Protein AF-A0AAV2F354-F1 (afdb_monomer)

Foldseek 3Di:
DDPDDDDDDPDDDDDDPVVCVVQVQWDWDWDDDDPDPGTDIDTDRDDDDPDDDDPQDDQPVLVPPPVLVVLLVVLVPDDDDDDPVVSVVVSVVVSSVVCVVCCVVDPVVLVVVLVVLVVVLVVLVVDPPRDVVVNVVSVVVSVVSLVSVQVRLCVQLVDPPPDPDDSPSVVSVSSNSVVCVVPDDQFDAAPVRDTGRDPVVRVVRVCVVVCCVVPVDPPCPVVVVVVVVVPDPDPQDPVNVCVVPDDCDPVNVVVCVVVVDPVPPPVVVVVVVVVPDDPDD

Solvent-accessible surface area (backbone atoms only — not comparable to full-atom values): 17709 Å² total; per-residue (Å²): 131,82,95,66,95,82,83,79,88,82,83,80,89,85,8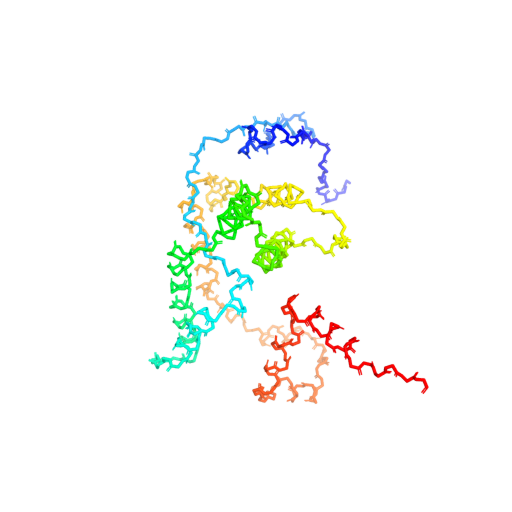0,55,70,73,53,42,72,76,47,73,63,57,44,80,45,73,46,89,60,90,89,54,98,64,58,56,76,42,83,42,76,60,80,90,68,84,72,71,78,81,75,90,71,90,58,76,74,43,77,76,33,69,68,50,46,49,51,52,52,54,46,69,72,54,90,62,86,72,53,74,69,54,32,51,50,53,36,53,53,50,48,50,51,54,51,51,53,48,50,71,76,42,78,72,48,55,68,59,54,45,53,53,50,50,54,49,46,54,51,47,72,72,42,86,83,62,61,63,67,62,42,54,54,52,51,54,53,45,50,54,50,50,53,55,50,49,55,53,47,52,55,73,49,71,62,92,75,81,68,93,77,77,93,51,61,66,56,39,52,49,51,37,50,54,49,52,61,72,68,51,80,74,54,42,70,49,95,89,69,46,78,35,60,50,71,67,58,36,50,49,54,52,48,52,51,52,47,48,64,73,60,51,68,75,71,74,60,57,56,69,55,56,53,62,69,44,84,68,76,83,83,72,47,71,70,54,48,56,63,71,70,46,83,85,47,74,68,54,54,50,50,49,62,66,65,68,52,67,90,72,54,68,72,56,51,59,62,51,58,69,73,67,65,78,88,75,129

Structure (mmCIF, N/CA/C/O backbone):
data_AF-A0AAV2F354-F1
#
_entry.id   AF-A0AAV2F354-F1
#
loop_
_atom_site.group_PDB
_atom_site.id
_atom_site.type_symbol
_atom_site.label_atom_id
_atom_site.label_alt_id
_atom_site.label_comp_id
_atom_site.label_asym_id
_atom_site.label_entity_id
_atom_site.label_seq_id
_atom_site.pdbx_PDB_ins_code
_atom_site.Cartn_x
_atom_site.Cartn_y
_atom_site.Cartn_z
_atom_site.occupancy
_atom_site.B_iso_or_equiv
_atom_site.auth_seq_id
_atom_site.auth_comp_id
_atom_site.auth_asym_id
_atom_site.auth_atom_id
_atom_site.pdbx_PDB_model_num
ATOM 1 N N . MET A 1 1 ? -43.933 -17.641 15.499 1.00 40.22 1 MET A N 1
ATOM 2 C CA . MET A 1 1 ? -43.202 -16.909 14.439 1.00 40.22 1 MET A CA 1
ATOM 3 C C . MET A 1 1 ? -41.773 -16.701 14.917 1.00 40.22 1 MET A C 1
ATOM 5 O O . MET A 1 1 ? -41.600 -16.329 16.070 1.00 40.22 1 MET A O 1
ATOM 9 N N . GLY A 1 2 ? -40.769 -17.049 14.108 1.00 45.50 2 GLY A N 1
ATOM 10 C CA . GLY A 1 2 ? -39.361 -17.055 14.525 1.00 45.50 2 GLY A CA 1
ATOM 11 C C . GLY A 1 2 ? -38.834 -15.653 14.839 1.00 45.50 2 GLY A C 1
ATOM 12 O O . GLY A 1 2 ? -38.974 -14.743 14.031 1.00 45.50 2 GLY A O 1
ATOM 13 N N . ALA A 1 3 ? -38.215 -15.493 16.008 1.00 60.50 3 ALA A N 1
ATOM 14 C CA . ALA A 1 3 ? -37.757 -14.220 16.573 1.00 60.50 3 ALA A CA 1
ATOM 15 C C . ALA A 1 3 ? -36.490 -13.622 15.913 1.00 60.50 3 ALA A C 1
ATOM 17 O O . ALA A 1 3 ? -35.892 -12.698 16.457 1.00 60.50 3 ALA A O 1
ATOM 18 N N . ALA A 1 4 ? -36.059 -14.124 14.751 1.00 62.19 4 ALA A N 1
ATOM 19 C CA . ALA A 1 4 ? -34.844 -13.675 14.074 1.00 62.19 4 ALA A CA 1
ATOM 20 C C . ALA A 1 4 ? -35.171 -13.087 12.694 1.00 62.19 4 ALA A C 1
ATOM 22 O O . ALA A 1 4 ? -35.693 -13.775 11.819 1.00 62.19 4 ALA A O 1
ATOM 23 N N . CYS A 1 5 ? -34.832 -11.812 12.479 1.00 69.81 5 CYS A N 1
ATOM 24 C CA . CYS A 1 5 ? -34.877 -11.182 11.159 1.00 69.81 5 CYS A CA 1
ATOM 25 C C . CYS A 1 5 ? -33.764 -11.777 10.281 1.00 69.81 5 CYS A C 1
ATOM 27 O O . CYS A 1 5 ? -32.620 -11.321 10.316 1.00 69.81 5 CYS A O 1
ATOM 29 N N . ILE A 1 6 ? -34.090 -12.815 9.510 1.00 74.94 6 ILE A N 1
ATOM 30 C CA . ILE A 1 6 ? -33.176 -13.419 8.537 1.00 74.94 6 ILE A CA 1
ATOM 31 C C . ILE A 1 6 ? -33.287 -12.626 7.234 1.00 74.94 6 ILE A C 1
ATOM 33 O O . ILE A 1 6 ? -34.358 -12.531 6.643 1.00 74.94 6 ILE A O 1
ATOM 37 N N . ARG A 1 7 ? -32.173 -12.048 6.783 1.00 78.31 7 ARG A N 1
ATOM 38 C CA . ARG A 1 7 ? -32.078 -11.333 5.503 1.00 78.31 7 ARG A CA 1
ATOM 39 C C . ARG A 1 7 ? -31.167 -12.106 4.563 1.00 78.31 7 ARG A C 1
ATOM 41 O O . ARG A 1 7 ? -30.099 -12.553 4.974 1.00 78.31 7 ARG A O 1
ATOM 48 N N . GLN A 1 8 ? -31.565 -12.226 3.302 1.00 77.88 8 GLN A N 1
ATOM 49 C CA . GLN A 1 8 ? -30.771 -12.865 2.252 1.00 77.88 8 GLN A CA 1
ATOM 50 C C . GLN A 1 8 ? -30.501 -11.872 1.117 1.00 77.88 8 GLN A C 1
ATOM 52 O O . GLN A 1 8 ? -31.316 -10.998 0.838 1.00 77.88 8 GLN A O 1
ATOM 57 N N . ARG A 1 9 ? -29.337 -11.987 0.467 1.00 79.94 9 ARG A N 1
ATOM 58 C CA . ARG A 1 9 ? -28.962 -11.156 -0.688 1.00 79.94 9 ARG A CA 1
ATOM 59 C C . ARG A 1 9 ? -29.199 -11.933 -1.985 1.00 79.94 9 ARG A C 1
ATOM 61 O O . ARG A 1 9 ? -28.282 -12.591 -2.489 1.00 79.94 9 ARG A O 1
ATOM 68 N N . LEU A 1 10 ? -30.434 -11.869 -2.477 1.00 83.31 10 LEU A N 1
ATOM 69 C CA . LEU A 1 10 ? -30.879 -12.551 -3.696 1.00 83.31 10 LEU A CA 1
ATOM 70 C C . LEU A 1 10 ? -30.625 -11.697 -4.946 1.00 83.31 10 LEU A C 1
ATOM 72 O O . LEU A 1 10 ? -30.097 -12.203 -5.933 1.00 83.31 10 LEU A O 1
ATOM 76 N N . ASP A 1 11 ? -30.866 -10.390 -4.858 1.00 84.19 11 ASP A N 1
ATOM 77 C CA . ASP A 1 11 ? -30.675 -9.457 -5.969 1.00 84.19 11 ASP A CA 1
ATOM 78 C C . ASP A 1 11 ? -29.197 -9.060 -6.142 1.00 84.19 11 ASP A C 1
ATOM 80 O O . ASP A 1 11 ? -28.485 -8.717 -5.184 1.00 84.19 11 ASP A O 1
ATOM 84 N N . ARG A 1 12 ? -28.697 -9.120 -7.384 1.00 84.56 12 ARG A N 1
ATOM 85 C CA . ARG A 1 12 ? -27.289 -8.851 -7.725 1.00 84.56 12 ARG A CA 1
ATOM 86 C C . ARG A 1 12 ? -27.179 -8.087 -9.043 1.00 84.56 12 ARG A C 1
ATOM 88 O O . ARG A 1 12 ? -27.857 -8.417 -10.005 1.00 84.56 12 ARG A O 1
ATOM 95 N N . ALA A 1 13 ? -26.255 -7.129 -9.102 1.00 82.25 13 ALA A N 1
ATOM 96 C CA . ALA A 1 13 ? -25.795 -6.531 -10.353 1.00 82.25 13 ALA A CA 1
ATOM 97 C C . ALA A 1 13 ? -24.461 -7.174 -10.756 1.00 82.25 13 ALA A C 1
ATOM 99 O O . ALA A 1 13 ? -23.538 -7.254 -9.938 1.00 82.25 13 ALA A O 1
ATOM 100 N N . LEU A 1 14 ? -24.369 -7.633 -12.002 1.00 83.88 14 LEU A N 1
ATOM 101 C CA . LEU A 1 14 ? -23.177 -8.244 -12.589 1.00 83.88 14 LEU A CA 1
ATOM 102 C C . LEU A 1 14 ? -22.700 -7.367 -13.750 1.00 83.88 14 LEU A C 1
ATOM 104 O O . LEU A 1 14 ? -23.515 -6.791 -14.464 1.00 83.88 14 LEU A O 1
ATOM 108 N N . CYS A 1 15 ? -21.388 -7.250 -13.931 1.00 82.19 15 CYS A N 1
ATOM 109 C CA . CYS A 1 15 ? -20.790 -6.470 -15.014 1.00 82.19 15 CYS A CA 1
ATOM 110 C C . CYS A 1 15 ? -19.538 -7.170 -15.551 1.00 82.19 15 CYS A C 1
ATOM 112 O O . CYS A 1 15 ? -18.893 -7.940 -14.835 1.00 82.19 15 CYS A O 1
ATOM 114 N N . SER A 1 16 ? -19.213 -6.915 -16.820 1.00 84.44 16 SER A N 1
ATOM 115 C CA . SER A 1 16 ? -17.965 -7.366 -17.438 1.00 84.44 16 SER A CA 1
ATOM 116 C C . SER A 1 16 ? -16.784 -6.507 -16.981 1.00 84.44 16 SER A C 1
ATOM 118 O O . SER A 1 16 ? -16.957 -5.369 -16.538 1.00 84.44 16 SER A O 1
ATOM 120 N N . GLN A 1 17 ? -15.562 -7.020 -17.149 1.00 74.62 17 GLN A N 1
ATOM 121 C CA . GLN A 1 17 ? -14.354 -6.250 -16.841 1.00 74.62 17 GLN A CA 1
ATOM 122 C C . GLN A 1 17 ? -14.254 -4.977 -17.694 1.00 74.62 17 GLN A C 1
ATOM 124 O O . GLN A 1 17 ? -13.987 -3.905 -17.161 1.00 74.62 17 GLN A O 1
ATOM 129 N N . SER A 1 18 ? -14.580 -5.079 -18.986 1.00 83.06 18 SER A N 1
ATOM 130 C CA . SER A 1 18 ? -14.626 -3.934 -19.901 1.00 83.06 18 SER A CA 1
ATOM 131 C C . SER A 1 18 ? -15.565 -2.825 -19.420 1.00 83.06 18 SER A C 1
ATOM 133 O O . SER A 1 18 ? -15.258 -1.646 -19.567 1.00 83.06 18 SER A O 1
ATOM 135 N N . TRP A 1 19 ? -16.687 -3.187 -18.797 1.00 82.00 19 TRP A N 1
ATOM 136 C CA . TRP A 1 19 ? -17.631 -2.222 -18.247 1.00 82.00 19 TRP A CA 1
ATOM 137 C C . TRP A 1 19 ? -17.086 -1.546 -16.982 1.00 82.00 19 TRP A C 1
ATOM 139 O O . TRP A 1 19 ? -17.225 -0.339 -16.827 1.00 82.00 19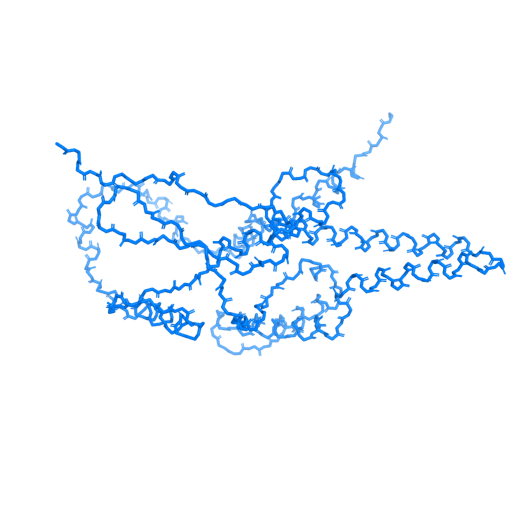 TRP A O 1
ATOM 149 N N . VAL A 1 20 ? -16.399 -2.289 -16.106 1.00 76.56 20 VAL A N 1
ATOM 150 C CA . VAL A 1 20 ? -15.725 -1.721 -14.921 1.00 76.56 20 VAL A CA 1
ATOM 151 C C . VAL A 1 20 ? -14.613 -0.750 -15.313 1.00 76.56 20 VAL A C 1
ATOM 153 O O . VAL A 1 20 ? -14.370 0.219 -14.599 1.00 76.56 20 VAL A O 1
ATOM 156 N N . ASP A 1 21 ? -13.934 -0.996 -16.431 1.00 73.00 21 ASP A N 1
ATOM 157 C CA . ASP A 1 21 ? -12.878 -0.107 -16.912 1.00 73.00 21 ASP A CA 1
ATOM 158 C C . ASP A 1 21 ? -13.434 1.218 -17.459 1.00 73.00 21 ASP A C 1
ATOM 160 O O . ASP A 1 21 ? -12.786 2.251 -17.295 1.00 73.00 21 ASP A O 1
ATOM 164 N N . LEU A 1 22 ? -14.640 1.201 -18.038 1.00 78.31 22 LEU A N 1
ATOM 165 C CA . LEU A 1 22 ? -15.360 2.399 -18.489 1.00 78.31 22 LEU A CA 1
ATOM 166 C C . LEU A 1 22 ? -16.047 3.141 -17.334 1.00 78.31 22 LEU A C 1
ATOM 168 O O . LEU A 1 22 ? -16.055 4.369 -17.310 1.00 78.31 22 LEU A O 1
ATOM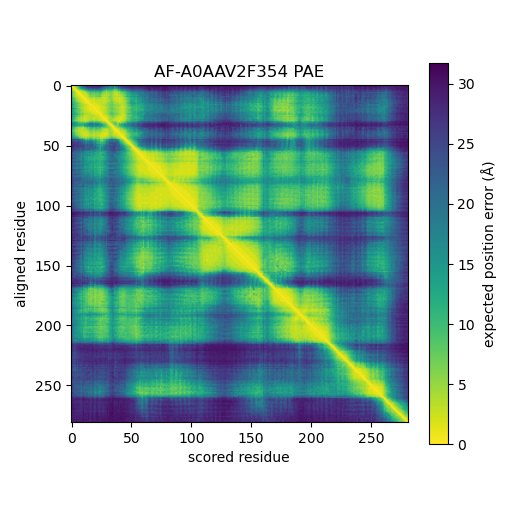 172 N N . PHE A 1 23 ? -16.581 2.399 -16.361 1.00 75.88 23 PHE A N 1
ATOM 173 C CA . PHE A 1 23 ? -17.354 2.929 -15.236 1.00 75.88 23 PHE A CA 1
ATOM 174 C C . PHE A 1 23 ? -16.775 2.458 -13.886 1.00 75.88 23 PHE A C 1
ATOM 176 O O . PHE A 1 23 ? -17.391 1.672 -13.150 1.00 75.88 23 PHE A O 1
ATOM 183 N N . PRO A 1 24 ? -15.562 2.916 -13.522 1.00 70.06 24 PRO A N 1
ATOM 184 C CA . PRO A 1 24 ? -14.856 2.423 -12.338 1.00 70.06 24 PRO A CA 1
ATOM 185 C C . PRO A 1 24 ? -15.571 2.763 -11.022 1.00 70.06 24 PRO A C 1
ATOM 187 O O . PRO A 1 24 ? -15.514 1.981 -10.067 1.00 70.06 24 PRO A O 1
ATOM 190 N N . ASP A 1 25 ? -16.296 3.882 -10.989 1.00 73.19 25 ASP A N 1
ATOM 191 C CA . ASP A 1 25 ? -16.884 4.461 -9.776 1.00 73.19 25 ASP A CA 1
ATOM 192 C C . ASP A 1 25 ? -18.370 4.127 -9.574 1.00 73.19 25 ASP A C 1
ATOM 194 O O . ASP A 1 25 ? -19.038 4.695 -8.704 1.00 73.19 25 ASP A O 1
ATOM 198 N N . THR A 1 26 ? -18.917 3.185 -10.345 1.00 79.19 26 THR A N 1
ATOM 199 C CA . THR A 1 26 ? -20.326 2.811 -10.204 1.00 79.19 26 THR A CA 1
ATOM 200 C C . THR A 1 26 ? -20.593 2.045 -8.917 1.00 79.19 26 THR A C 1
ATOM 202 O O . THR A 1 26 ? -19.903 1.075 -8.588 1.00 79.19 26 THR A O 1
ATOM 205 N N . LEU A 1 27 ? -21.667 2.409 -8.224 1.00 77.06 27 LEU A N 1
ATOM 206 C CA . LEU A 1 27 ? -22.126 1.770 -6.998 1.00 77.06 27 LEU A CA 1
ATOM 207 C C . LEU A 1 27 ? -23.539 1.210 -7.160 1.00 77.06 27 LEU A C 1
ATOM 209 O O . LEU A 1 27 ? -24.338 1.712 -7.947 1.00 77.06 27 LEU A O 1
ATOM 213 N N . VAL A 1 28 ? -23.849 0.191 -6.359 1.00 81.88 28 VAL A N 1
ATOM 214 C CA . VAL A 1 28 ? -25.194 -0.380 -6.242 1.00 81.88 28 VAL A CA 1
ATOM 215 C C . VAL A 1 28 ? -25.773 0.035 -4.894 1.00 81.88 28 VAL A C 1
ATOM 217 O O . VAL A 1 28 ? -25.229 -0.326 -3.848 1.00 81.88 28 VAL A O 1
ATOM 220 N N . LYS A 1 29 ? -26.868 0.795 -4.909 1.00 79.56 29 LYS A N 1
ATOM 221 C CA . LYS A 1 29 ? -27.628 1.193 -3.716 1.00 79.56 29 LYS A CA 1
ATOM 222 C C . LYS A 1 29 ? -28.888 0.335 -3.613 1.00 79.56 29 LYS A C 1
ATOM 224 O O . LYS A 1 29 ? -29.499 0.039 -4.630 1.00 79.56 29 LYS A O 1
ATOM 229 N N . HIS A 1 30 ? -29.269 -0.054 -2.398 1.00 81.81 30 HIS A N 1
ATOM 230 C CA . HIS A 1 30 ? -30.543 -0.736 -2.156 1.00 81.81 30 HIS A CA 1
ATOM 231 C C . HIS A 1 30 ? -31.549 0.300 -1.666 1.00 81.81 30 HIS A C 1
ATOM 233 O O . HIS A 1 30 ? -31.290 0.953 -0.653 1.00 81.81 30 HIS A O 1
ATOM 239 N N . PHE A 1 31 ? -32.670 0.446 -2.360 1.00 75.69 31 PHE A N 1
ATOM 240 C CA . PHE A 1 31 ? -33.764 1.289 -1.900 1.00 75.69 31 PHE A CA 1
ATOM 241 C C . PHE A 1 31 ? -34.542 0.585 -0.788 1.00 75.69 31 PHE A C 1
ATOM 243 O O . PHE A 1 31 ? -34.742 -0.632 -0.807 1.00 75.69 31 PHE A O 1
ATOM 250 N N . THR A 1 32 ? -34.951 1.354 0.216 1.00 64.38 32 THR A N 1
ATOM 251 C CA . THR A 1 32 ? -35.916 0.905 1.218 1.00 64.38 32 THR A CA 1
ATOM 252 C C . THR A 1 32 ? -37.297 1.290 0.726 1.00 64.38 32 THR A C 1
ATOM 254 O O . THR A 1 32 ? -37.764 2.381 1.039 1.00 64.38 32 THR A O 1
ATOM 257 N N . ASP A 1 33 ? -37.912 0.423 -0.071 1.00 58.97 33 ASP A N 1
ATOM 258 C CA . ASP A 1 33 ? -39.321 0.582 -0.413 1.00 58.97 33 ASP A CA 1
ATOM 259 C C . ASP A 1 33 ? -40.196 -0.104 0.636 1.00 58.97 33 ASP A C 1
ATOM 261 O O . ASP A 1 33 ? -39.844 -1.165 1.162 1.00 58.97 33 ASP A O 1
ATOM 265 N N . GLN A 1 34 ? -41.327 0.519 0.967 1.00 59.44 34 GLN A N 1
ATOM 266 C CA . GLN A 1 34 ? -42.354 -0.094 1.803 1.00 59.44 34 GLN A CA 1
ATOM 267 C C . GLN A 1 34 ? -43.378 -0.763 0.886 1.00 59.44 34 GLN A C 1
ATOM 269 O O . GLN A 1 34 ? -44.144 -0.080 0.218 1.00 59.44 34 GLN A O 1
ATOM 274 N N . GLY A 1 35 ? -43.370 -2.097 0.832 1.00 66.25 35 GLY A N 1
ATOM 275 C CA . GLY A 1 35 ? -44.347 -2.861 0.042 1.00 66.25 35 GLY A CA 1
ATOM 276 C C . GLY A 1 35 ? -43.816 -4.128 -0.628 1.00 66.25 35 GLY A C 1
ATOM 277 O O . GLY A 1 35 ? -44.610 -4.890 -1.168 1.00 66.25 35 GLY A O 1
ATOM 278 N N . SER A 1 36 ? -42.507 -4.390 -0.571 1.00 77.12 36 SER A N 1
ATOM 279 C CA . SER A 1 36 ? -41.898 -5.640 -1.037 1.00 77.12 36 SER A CA 1
ATOM 280 C C . SER A 1 36 ? -40.960 -6.209 0.028 1.00 77.12 36 SER A C 1
ATOM 282 O O . SER A 1 36 ? -40.347 -5.473 0.802 1.00 77.12 36 SER A O 1
ATOM 284 N N . ASP A 1 37 ? -40.854 -7.532 0.075 1.00 77.31 37 ASP A N 1
ATOM 285 C CA . ASP A 1 37 ? -39.812 -8.262 0.797 1.00 77.31 37 ASP A CA 1
ATOM 286 C C . ASP A 1 37 ? -38.445 -8.201 0.079 1.00 77.31 37 ASP A C 1
ATOM 288 O O . ASP A 1 37 ? -37.411 -8.481 0.693 1.00 77.31 37 ASP A O 1
ATOM 292 N N . HIS A 1 38 ? -38.421 -7.737 -1.178 1.00 79.50 38 HIS A N 1
ATOM 293 C CA . HIS A 1 38 ? -37.223 -7.382 -1.937 1.00 79.50 38 HIS A CA 1
ATOM 294 C C . HIS A 1 38 ? -36.876 -5.889 -1.831 1.00 79.50 38 HIS A C 1
ATOM 296 O O . HIS A 1 38 ? -37.721 -5.028 -1.590 1.00 79.50 38 HIS A O 1
ATOM 302 N N . ARG A 1 39 ? -35.593 -5.562 -2.043 1.00 81.31 39 ARG A N 1
ATOM 303 C CA . ARG A 1 39 ? -35.106 -4.175 -2.113 1.00 81.31 39 ARG A CA 1
ATOM 304 C C . ARG A 1 39 ? -34.633 -3.856 -3.521 1.00 81.31 39 ARG A C 1
ATOM 306 O O . ARG A 1 39 ? -33.699 -4.491 -4.005 1.00 81.31 39 ARG A O 1
ATOM 313 N N . ALA A 1 40 ? -35.217 -2.829 -4.135 1.00 83.94 40 ALA A N 1
ATOM 314 C CA . ALA A 1 40 ? -34.812 -2.374 -5.459 1.00 83.94 40 ALA A CA 1
ATOM 315 C C . ALA A 1 40 ? -33.321 -1.993 -5.489 1.00 83.94 40 ALA A C 1
ATOM 317 O O . ALA A 1 40 ? -32.815 -1.323 -4.582 1.00 83.94 40 ALA A O 1
ATOM 318 N N . LEU A 1 41 ? -32.618 -2.417 -6.541 1.00 85.25 41 LEU A N 1
ATOM 319 C CA . LEU A 1 41 ? -31.218 -2.073 -6.776 1.00 85.25 41 LEU A CA 1
ATOM 320 C C . LEU A 1 41 ? -31.128 -0.869 -7.713 1.00 85.25 41 LEU A C 1
ATOM 322 O O .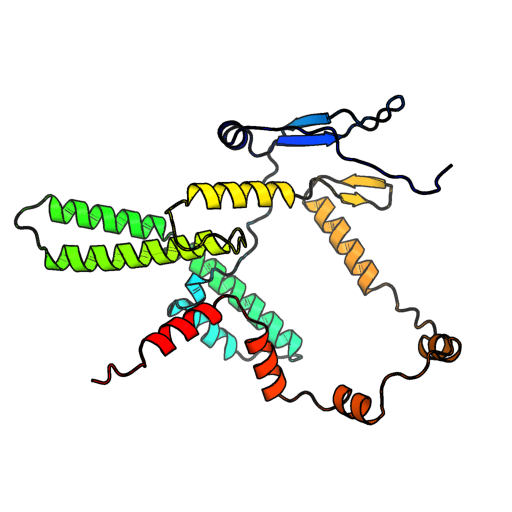 LEU A 1 41 ? -31.578 -0.929 -8.852 1.00 85.25 41 LEU A O 1
ATOM 326 N N . LEU A 1 42 ? -30.483 0.201 -7.258 1.00 83.94 42 LEU A N 1
ATOM 327 C CA . LEU A 1 42 ? -30.152 1.361 -8.076 1.00 83.94 42 LEU A CA 1
ATOM 328 C C . LEU A 1 42 ? -28.664 1.346 -8.413 1.00 83.94 42 LEU A C 1
ATOM 330 O O . LEU A 1 42 ? -27.810 1.423 -7.523 1.00 83.94 42 LEU A O 1
ATOM 334 N N . LEU A 1 43 ? -28.364 1.294 -9.705 1.00 84.56 43 LEU A N 1
ATOM 335 C CA . LEU A 1 43 ? -27.030 1.534 -10.229 1.00 84.56 43 LEU A CA 1
ATOM 336 C C . LEU A 1 43 ? -26.810 3.051 -10.321 1.00 84.56 43 LEU A C 1
ATOM 338 O O . LEU A 1 43 ? -27.571 3.748 -10.984 1.00 84.56 43 LEU A O 1
ATOM 342 N N . SER A 1 44 ? -25.803 3.576 -9.629 1.00 77.94 44 SER A N 1
ATOM 343 C CA . SER A 1 44 ? -25.514 5.012 -9.596 1.00 77.94 44 SER A CA 1
ATOM 344 C C . SER A 1 44 ? -24.031 5.248 -9.828 1.00 77.94 44 SER A C 1
ATOM 346 O O . SER A 1 44 ? -23.182 4.693 -9.127 1.00 77.94 44 SER A O 1
ATOM 348 N N . GLU A 1 45 ? -23.726 6.105 -10.794 1.00 70.38 45 GLU A N 1
ATOM 349 C CA . GLU A 1 45 ? -22.409 6.713 -10.937 1.00 70.38 45 GLU A CA 1
ATOM 350 C C . GLU A 1 45 ? -22.259 7.781 -9.851 1.00 70.38 45 GLU A C 1
ATOM 352 O O . GLU A 1 45 ? -23.160 8.599 -9.642 1.00 70.38 45 GLU A O 1
ATOM 357 N N . LYS A 1 46 ? -21.159 7.749 -9.093 1.00 65.38 46 LYS A N 1
ATOM 358 C CA . LYS A 1 46 ? -20.819 8.877 -8.224 1.00 65.38 46 LYS A CA 1
ATOM 359 C C . LYS A 1 46 ? -20.128 9.955 -9.065 1.00 65.38 46 LYS A C 1
ATOM 361 O O . LYS A 1 46 ? -19.269 9.604 -9.870 1.00 65.38 46 LYS A O 1
ATOM 366 N N . PRO A 1 47 ? -20.419 11.250 -8.843 1.00 53.38 47 PRO A N 1
ATOM 367 C CA . PRO A 1 47 ? -19.549 12.303 -9.343 1.00 53.38 47 PRO A CA 1
ATOM 368 C C . PRO A 1 47 ? -18.153 12.101 -8.747 1.00 53.38 47 PRO A C 1
ATOM 370 O O . PRO A 1 47 ? -18.015 11.758 -7.570 1.00 53.38 47 PRO A O 1
ATOM 373 N N . TYR A 1 48 ? -17.131 12.277 -9.580 1.00 49.62 48 TYR A N 1
ATOM 374 C CA . TYR A 1 48 ? -15.726 12.156 -9.212 1.00 49.62 48 TYR A CA 1
ATOM 375 C C . TYR A 1 48 ? -15.421 12.961 -7.939 1.00 49.62 48 TYR A C 1
ATOM 377 O O . TYR A 1 48 ? -15.386 14.191 -7.955 1.00 49.62 48 TYR A O 1
ATOM 385 N N . VAL A 1 49 ? -15.185 12.267 -6.824 1.00 52.81 49 VAL A N 1
ATOM 386 C CA . VAL A 1 49 ? -14.636 12.878 -5.611 1.00 52.81 49 VAL A CA 1
ATOM 387 C C . VAL A 1 49 ? -13.144 12.600 -5.641 1.00 52.81 49 VAL A C 1
ATOM 389 O O . VAL A 1 49 ? -12.736 11.439 -5.601 1.00 52.81 49 VAL A O 1
ATOM 392 N N . ARG A 1 50 ? -12.326 13.660 -5.740 1.00 44.22 50 ARG A N 1
ATOM 393 C CA . ARG A 1 50 ? -10.864 13.558 -5.621 1.00 44.22 50 ARG A CA 1
ATOM 394 C C . ARG A 1 50 ? -10.543 12.716 -4.393 1.00 44.22 50 ARG A C 1
ATOM 396 O O . ARG A 1 50 ? -10.788 13.151 -3.271 1.00 44.22 50 ARG A O 1
ATOM 403 N N . HIS A 1 51 ? -9.985 11.532 -4.615 1.00 53.12 51 HIS A N 1
ATOM 404 C CA . HIS A 1 51 ? -9.484 10.710 -3.530 1.00 53.12 51 HIS A CA 1
ATOM 405 C C . HIS A 1 51 ? -8.506 11.528 -2.680 1.00 53.12 51 HIS A C 1
ATOM 407 O O . HIS A 1 51 ? -7.656 12.248 -3.215 1.00 53.12 51 HIS A O 1
ATOM 413 N N . SER A 1 52 ? -8.621 11.391 -1.357 1.00 55.84 52 SER A N 1
ATOM 414 C CA . SER A 1 52 ? -7.587 11.803 -0.405 1.00 55.84 52 SER A CA 1
ATOM 415 C C . SER A 1 52 ? -6.190 11.417 -0.910 1.00 55.84 52 SER A C 1
ATOM 417 O O . SER A 1 52 ? -6.029 10.415 -1.620 1.00 55.84 52 SER A O 1
ATOM 419 N N . ARG A 1 53 ? -5.176 12.223 -0.552 1.00 56.88 53 ARG A N 1
ATOM 420 C CA . ARG A 1 53 ? -3.773 11.976 -0.920 1.00 56.88 53 ARG A CA 1
ATOM 421 C C . ARG A 1 53 ? -3.451 10.492 -0.704 1.00 56.88 53 ARG A C 1
ATOM 423 O O . ARG A 1 53 ? -3.842 9.940 0.327 1.00 56.88 53 ARG A O 1
ATOM 430 N N . PRO A 1 54 ? -2.764 9.834 -1.654 1.00 61.28 54 PRO A N 1
ATOM 431 C CA . PRO A 1 54 ? -2.492 8.412 -1.549 1.00 61.28 54 PRO A CA 1
ATOM 432 C C . PRO A 1 54 ? -1.816 8.126 -0.209 1.00 61.28 54 PRO A C 1
ATOM 434 O O . PRO A 1 54 ? -0.786 8.712 0.120 1.00 61.28 54 PRO A O 1
ATOM 437 N N . LEU A 1 55 ? -2.430 7.240 0.576 1.00 68.19 55 LEU A N 1
ATOM 438 C CA . LEU A 1 55 ? -1.851 6.782 1.831 1.00 68.19 55 LEU A CA 1
ATOM 439 C C . LEU A 1 55 ? -0.469 6.200 1.540 1.00 68.19 55 LEU A C 1
ATOM 441 O O . LEU A 1 55 ? -0.329 5.366 0.639 1.00 68.19 55 LEU A O 1
ATOM 445 N N . PHE A 1 56 ? 0.530 6.609 2.323 1.00 76.56 56 PHE A N 1
ATOM 446 C CA . PHE A 1 56 ? 1.839 5.974 2.277 1.00 76.56 56 PHE A CA 1
ATOM 447 C C . PHE A 1 56 ? 1.679 4.476 2.537 1.00 76.56 56 PHE A C 1
ATOM 449 O O . PHE A 1 56 ? 1.052 4.058 3.515 1.00 76.56 56 PHE A O 1
ATOM 456 N N . ARG A 1 57 ? 2.257 3.666 1.656 1.00 74.62 57 ARG A N 1
ATOM 457 C CA . ARG A 1 57 ? 2.357 2.221 1.826 1.00 74.62 57 ARG A CA 1
ATOM 458 C C . ARG A 1 57 ? 3.798 1.834 1.581 1.00 74.62 57 ARG A C 1
ATOM 460 O O . ARG A 1 57 ? 4.345 2.180 0.540 1.00 74.62 57 ARG A O 1
ATOM 467 N N . PHE A 1 58 ? 4.371 1.113 2.534 1.00 78.81 58 PHE A N 1
ATOM 468 C CA . PHE A 1 58 ? 5.689 0.532 2.358 1.00 78.81 58 PHE A CA 1
ATOM 469 C C . PHE A 1 58 ? 5.659 -0.457 1.189 1.00 78.81 58 PHE A C 1
ATOM 471 O O . PHE A 1 58 ? 4.800 -1.343 1.144 1.00 78.81 58 PHE A O 1
ATOM 478 N N . ASP A 1 59 ? 6.580 -0.287 0.247 1.00 76.62 59 ASP A N 1
ATOM 479 C CA . ASP A 1 59 ? 6.799 -1.235 -0.836 1.00 76.62 59 ASP A CA 1
ATOM 480 C C . ASP A 1 59 ? 7.824 -2.275 -0.384 1.00 76.62 59 ASP A C 1
ATOM 482 O O . ASP A 1 59 ? 8.935 -1.937 0.020 1.00 76.62 59 ASP A O 1
ATOM 486 N N . ALA A 1 60 ? 7.465 -3.553 -0.467 1.00 74.44 60 ALA A N 1
ATOM 487 C CA . ALA A 1 60 ? 8.350 -4.649 -0.093 1.00 74.44 60 ALA A CA 1
ATOM 488 C C . ALA A 1 60 ? 9.705 -4.613 -0.808 1.00 74.44 60 ALA A C 1
ATOM 490 O O . ALA A 1 60 ? 10.700 -5.031 -0.223 1.00 74.44 60 ALA A O 1
ATOM 491 N N . ARG A 1 61 ? 9.762 -4.086 -2.037 1.00 73.75 61 ARG A N 1
ATOM 492 C CA . ARG A 1 61 ? 11.004 -3.960 -2.813 1.00 73.75 61 ARG A CA 1
ATOM 493 C C . ARG A 1 61 ? 12.024 -3.045 -2.136 1.00 73.75 61 ARG A C 1
ATOM 495 O O . ARG A 1 61 ? 13.223 -3.181 -2.360 1.00 73.75 61 ARG A O 1
ATOM 502 N N . TRP A 1 62 ? 11.570 -2.135 -1.275 1.00 81.69 62 TRP A N 1
ATOM 503 C CA . TRP A 1 62 ? 12.450 -1.260 -0.506 1.00 81.69 62 TRP A CA 1
ATOM 504 C C . TRP A 1 62 ? 13.204 -2.013 0.591 1.00 81.69 62 TRP A C 1
ATOM 506 O O . TRP A 1 62 ? 14.265 -1.561 1.000 1.00 81.69 62 TRP A O 1
ATOM 516 N N . ALA A 1 63 ? 12.713 -3.172 1.043 1.00 80.31 63 ALA A N 1
ATOM 517 C CA . ALA A 1 63 ? 13.362 -3.936 2.109 1.00 80.31 63 ALA A CA 1
ATOM 518 C C . ALA A 1 63 ? 14.780 -4.393 1.734 1.00 80.31 63 ALA A C 1
ATOM 520 O O . ALA A 1 63 ? 15.636 -4.493 2.610 1.00 80.31 63 ALA A O 1
ATOM 521 N N . ASP A 1 64 ? 15.044 -4.632 0.446 1.00 75.31 64 ASP A N 1
ATOM 522 C CA . ASP A 1 64 ? 16.362 -5.033 -0.053 1.00 75.31 64 ASP A CA 1
ATOM 523 C C . ASP A 1 64 ? 17.161 -3.885 -0.678 1.00 75.31 64 ASP A C 1
ATOM 525 O O . ASP A 1 64 ? 18.358 -4.047 -0.917 1.00 75.31 64 ASP A O 1
ATOM 529 N N . ASN A 1 65 ? 16.540 -2.725 -0.902 1.00 81.75 65 ASN A N 1
ATOM 530 C CA . ASN A 1 65 ? 17.196 -1.589 -1.536 1.00 81.75 65 ASN A CA 1
ATOM 531 C C . ASN A 1 65 ? 18.247 -0.960 -0.587 1.00 81.75 65 ASN A C 1
ATOM 533 O O . ASN A 1 65 ? 17.929 -0.669 0.570 1.00 81.75 65 ASN A O 1
ATOM 537 N N . PRO A 1 66 ? 19.493 -0.737 -1.049 1.00 85.31 66 PRO A N 1
ATOM 538 C CA . PRO A 1 66 ? 20.569 -0.226 -0.201 1.00 85.31 66 PRO A CA 1
ATOM 539 C C . PRO A 1 66 ? 20.311 1.199 0.308 1.00 85.31 66 PRO A C 1
ATOM 541 O O . PRO A 1 66 ? 20.587 1.480 1.472 1.00 85.31 66 PRO A O 1
ATOM 544 N N . GLU A 1 67 ? 19.724 2.077 -0.508 1.00 87.31 67 GLU A N 1
ATOM 545 C CA . GLU A 1 67 ? 19.377 3.450 -0.113 1.00 87.31 67 GLU A CA 1
ATOM 546 C C . GLU A 1 67 ? 18.262 3.451 0.937 1.00 87.31 67 GLU A C 1
ATOM 548 O O . GLU A 1 67 ? 18.341 4.152 1.946 1.00 87.31 67 GLU A O 1
ATOM 553 N N . ALA A 1 68 ? 17.253 2.594 0.757 1.00 87.25 68 ALA A N 1
ATOM 554 C CA . ALA A 1 68 ? 16.193 2.421 1.744 1.00 87.25 68 ALA A CA 1
ATOM 555 C C . ALA A 1 68 ? 16.728 1.891 3.083 1.00 87.25 68 ALA A C 1
ATOM 557 O O . ALA A 1 68 ? 16.370 2.416 4.139 1.00 87.25 68 ALA A O 1
ATOM 558 N N . LYS A 1 69 ? 17.638 0.907 3.058 1.00 89.31 69 LYS A N 1
ATOM 559 C CA . LYS A 1 69 ? 18.328 0.419 4.264 1.00 89.31 69 LYS A CA 1
ATOM 560 C C . LYS A 1 69 ? 19.153 1.515 4.931 1.00 89.31 69 LYS A C 1
ATOM 562 O O . LYS A 1 69 ? 19.125 1.623 6.154 1.00 89.31 69 LYS A O 1
ATOM 567 N N . ALA A 1 70 ? 19.849 2.344 4.155 1.00 91.44 70 ALA A N 1
ATOM 568 C CA . ALA A 1 70 ? 20.614 3.466 4.690 1.00 91.44 70 ALA A CA 1
ATOM 569 C C . ALA A 1 70 ? 19.709 4.474 5.418 1.00 91.44 70 ALA A C 1
ATOM 571 O O . ALA A 1 70 ? 20.041 4.894 6.525 1.00 91.44 70 ALA A O 1
ATOM 572 N N . MET A 1 71 ? 18.532 4.793 4.865 1.00 92.00 71 MET A N 1
ATOM 573 C CA . MET A 1 71 ? 17.549 5.663 5.527 1.00 92.00 71 MET A CA 1
ATOM 574 C C . MET A 1 71 ? 17.018 5.068 6.836 1.00 92.00 71 MET A C 1
ATOM 576 O O . MET A 1 71 ? 16.912 5.782 7.831 1.00 92.00 71 MET A O 1
ATOM 580 N N . VAL A 1 72 ? 16.717 3.763 6.864 1.00 92.06 72 VAL A N 1
ATOM 581 C CA . VAL A 1 72 ? 16.302 3.070 8.098 1.00 92.06 72 VAL A CA 1
ATOM 582 C C . VAL A 1 72 ? 17.402 3.159 9.153 1.00 92.06 72 VAL A C 1
ATOM 584 O O . VAL A 1 72 ? 17.136 3.570 10.281 1.00 92.06 72 VAL A O 1
ATOM 587 N N . THR A 1 73 ? 18.641 2.832 8.780 1.00 92.38 73 THR A N 1
ATOM 588 C CA . THR A 1 73 ? 19.801 2.909 9.674 1.00 92.38 73 THR A CA 1
ATOM 589 C C . THR A 1 73 ? 19.989 4.324 10.211 1.00 92.38 73 THR A C 1
ATOM 591 O O . THR A 1 73 ? 20.161 4.493 11.415 1.00 92.38 73 THR A O 1
ATOM 594 N N . TYR A 1 74 ? 19.900 5.340 9.354 1.00 93.31 74 TYR A N 1
ATOM 595 C CA . TYR A 1 74 ? 20.020 6.742 9.747 1.00 93.31 74 TYR A CA 1
ATOM 596 C C . TYR A 1 74 ? 18.984 7.135 10.812 1.00 93.31 74 TYR A C 1
ATOM 598 O O . TYR A 1 74 ? 19.353 7.626 11.876 1.00 93.31 74 TYR A O 1
ATOM 606 N N . VAL A 1 75 ? 17.699 6.847 10.579 1.00 92.81 75 VAL A N 1
ATOM 607 C CA . VAL A 1 75 ? 16.622 7.189 11.526 1.00 92.81 75 VAL A CA 1
ATOM 608 C C . VAL A 1 75 ? 16.713 6.371 12.821 1.00 92.81 75 VAL A C 1
ATOM 610 O O . VAL A 1 75 ? 16.400 6.868 13.904 1.00 92.81 75 VAL A O 1
ATOM 613 N N . CYS A 1 76 ? 17.172 5.118 12.749 1.00 89.56 76 CYS A N 1
ATOM 614 C CA . CYS A 1 76 ? 17.371 4.285 13.934 1.00 89.56 76 CYS A CA 1
ATOM 615 C C . CYS A 1 76 ? 18.408 4.869 14.904 1.00 89.56 76 CYS A C 1
ATOM 617 O O . CYS A 1 76 ? 18.177 4.802 16.113 1.00 89.56 76 CYS A O 1
ATOM 619 N N . HIS A 1 77 ? 19.493 5.459 14.395 1.00 91.75 77 HIS A N 1
ATOM 620 C CA . HIS A 1 77 ? 20.574 6.037 15.207 1.00 91.75 77 HIS A CA 1
ATOM 621 C C . HIS A 1 77 ? 20.304 7.470 15.679 1.00 91.75 77 HIS A C 1
ATOM 623 O O . HIS A 1 77 ? 21.092 8.030 16.436 1.00 91.75 77 HIS A O 1
ATOM 629 N N . GLU A 1 78 ? 19.199 8.077 15.258 1.00 91.12 78 GLU A N 1
ATOM 630 C CA . GLU A 1 78 ? 18.835 9.413 15.705 1.00 91.12 78 GLU A CA 1
ATOM 631 C C . GLU A 1 78 ? 18.379 9.403 17.170 1.00 91.12 78 GLU A C 1
ATOM 633 O O . GLU A 1 78 ? 17.595 8.544 17.597 1.00 91.12 78 GLU A O 1
ATOM 638 N N . ASN A 1 79 ? 18.860 10.377 17.941 1.00 90.06 79 ASN A N 1
ATOM 639 C CA . ASN A 1 79 ? 18.452 10.562 19.326 1.00 90.06 79 ASN A CA 1
ATOM 640 C C . ASN A 1 79 ? 17.205 11.440 19.377 1.00 90.06 79 ASN A C 1
ATOM 642 O O . ASN A 1 79 ? 17.248 12.623 19.051 1.00 90.06 79 ASN A O 1
ATOM 646 N N . ILE A 1 80 ? 16.097 10.842 19.807 1.00 90.12 80 ILE A N 1
ATOM 647 C CA . ILE A 1 80 ? 14.834 11.532 20.059 1.00 90.12 80 ILE A CA 1
ATOM 648 C C . ILE A 1 80 ? 14.563 11.431 21.557 1.00 90.12 80 ILE A C 1
ATOM 650 O O . ILE A 1 80 ? 14.637 10.344 22.125 1.00 90.12 80 ILE A O 1
ATOM 654 N N . SER A 1 81 ? 14.256 12.554 22.198 1.00 91.00 81 SER A N 1
ATOM 655 C CA . SER A 1 81 ? 13.908 12.593 23.620 1.00 91.00 81 SER A CA 1
ATOM 656 C C . SER A 1 81 ? 12.434 12.245 23.831 1.00 91.00 81 SER A C 1
ATOM 658 O O . SER A 1 81 ? 11.579 12.633 23.038 1.00 91.00 81 SER A O 1
ATOM 660 N N . GLY A 1 82 ? 12.123 11.537 24.918 1.00 90.69 82 GLY A N 1
ATOM 661 C CA . GLY A 1 82 ? 10.755 11.168 25.292 1.00 90.69 82 GLY A CA 1
ATOM 662 C C . GLY A 1 82 ? 10.640 9.713 25.733 1.00 90.69 82 GLY A C 1
ATOM 663 O O . GLY A 1 82 ? 11.645 9.024 25.904 1.00 90.69 82 GLY A O 1
ATOM 664 N N . THR A 1 83 ? 9.410 9.233 25.910 1.00 91.94 83 THR A N 1
ATOM 665 C CA . THR A 1 83 ? 9.155 7.826 26.251 1.00 91.94 83 THR A CA 1
ATOM 666 C C . THR A 1 83 ? 9.563 6.903 25.094 1.00 91.94 83 THR A C 1
ATOM 668 O O . THR A 1 83 ? 9.481 7.318 23.937 1.00 91.94 83 THR A O 1
ATOM 671 N N . PRO A 1 84 ? 9.946 5.636 25.345 1.00 87.06 84 PRO A N 1
ATOM 672 C CA . PRO A 1 84 ? 10.329 4.705 24.277 1.00 87.06 84 PRO A CA 1
ATOM 673 C C . PRO A 1 84 ? 9.291 4.590 23.146 1.00 87.06 84 PRO A C 1
ATOM 675 O O . PRO A 1 84 ? 9.650 4.535 21.971 1.00 87.06 84 PRO A O 1
ATOM 678 N N . MET A 1 85 ? 7.997 4.626 23.486 1.00 88.00 85 MET A N 1
ATOM 679 C CA . MET A 1 85 ? 6.907 4.605 22.505 1.00 88.00 85 MET A CA 1
ATOM 680 C C . MET A 1 85 ? 6.869 5.878 21.649 1.00 88.00 85 MET A C 1
ATOM 682 O O . MET A 1 85 ? 6.704 5.804 20.432 1.00 88.00 85 MET A O 1
ATOM 686 N N . PHE A 1 86 ? 7.062 7.045 22.269 1.00 89.69 86 PHE A N 1
ATOM 687 C CA . PHE A 1 86 ? 7.135 8.320 21.558 1.00 89.69 86 PHE A CA 1
ATOM 688 C C . PHE A 1 86 ? 8.343 8.366 20.614 1.00 89.69 86 PHE A C 1
ATOM 690 O O . PHE A 1 86 ? 8.201 8.738 19.450 1.00 89.69 86 PHE A O 1
ATOM 697 N N . GLN A 1 87 ? 9.509 7.906 21.081 1.00 90.62 87 GLN A N 1
ATOM 698 C CA . GLN A 1 87 ? 10.721 7.814 20.265 1.00 90.62 87 GLN A CA 1
ATOM 699 C C . GLN A 1 87 ? 10.509 6.918 19.041 1.00 90.62 87 GLN A C 1
ATOM 701 O O . GLN A 1 87 ? 10.864 7.298 17.925 1.00 90.62 87 GLN A O 1
ATOM 706 N N . LEU A 1 88 ? 9.902 5.741 19.230 1.00 89.88 88 LEU A N 1
ATOM 707 C CA . LEU A 1 88 ? 9.572 4.831 18.134 1.00 89.88 88 LEU A CA 1
ATOM 708 C C . LEU A 1 88 ? 8.617 5.487 17.130 1.00 89.88 88 LEU A C 1
ATOM 710 O O . LEU A 1 88 ? 8.838 5.395 15.922 1.00 89.88 88 LEU A O 1
ATOM 714 N N . TRP A 1 89 ? 7.569 6.156 17.613 1.00 91.38 89 TRP A N 1
ATOM 715 C CA . TRP A 1 89 ? 6.587 6.808 16.752 1.00 91.38 89 TRP A CA 1
ATOM 716 C C . TRP A 1 89 ? 7.194 7.946 15.926 1.00 91.38 89 TRP A C 1
ATOM 718 O O . TRP A 1 89 ? 6.987 7.983 14.711 1.00 91.38 89 TRP A O 1
ATOM 728 N N . GLU A 1 90 ? 7.983 8.831 16.539 1.00 93.00 90 GLU A N 1
ATOM 729 C CA . GLU A 1 90 ? 8.662 9.916 15.819 1.00 93.00 90 GLU A CA 1
ATOM 730 C C . GLU A 1 90 ? 9.671 9.371 14.795 1.00 93.00 90 GLU A C 1
ATOM 732 O O . GLU A 1 90 ? 9.686 9.821 13.647 1.00 93.00 90 GLU A O 1
ATOM 737 N N . LYS A 1 91 ? 10.425 8.312 15.134 1.00 93.06 91 LYS A N 1
ATOM 738 C CA . LYS A 1 91 ? 11.297 7.610 14.173 1.00 93.06 91 LYS A CA 1
ATOM 739 C C . LYS A 1 91 ? 10.502 7.054 12.990 1.00 93.06 91 LYS A C 1
ATOM 741 O O . LYS A 1 91 ? 10.832 7.326 11.837 1.00 93.06 91 LYS A O 1
ATOM 746 N N . LEU A 1 92 ? 9.412 6.326 13.236 1.00 92.00 92 LEU A N 1
ATOM 747 C CA . LEU A 1 92 ? 8.566 5.774 12.168 1.00 92.00 92 LEU A CA 1
ATOM 748 C C . LEU A 1 92 ? 7.940 6.870 11.299 1.00 92.00 92 LEU A C 1
ATOM 750 O O . LEU A 1 92 ? 7.875 6.739 10.074 1.00 92.00 92 LEU A O 1
ATOM 754 N N . LYS A 1 93 ? 7.503 7.970 11.914 1.00 91.44 93 LYS A N 1
ATOM 755 C CA . LYS A 1 93 ? 6.957 9.138 11.224 1.00 91.44 93 LYS A CA 1
ATOM 756 C C . LYS A 1 93 ? 8.013 9.800 10.345 1.00 91.44 93 LYS A C 1
ATOM 758 O O . LYS A 1 93 ? 7.713 10.088 9.189 1.00 91.44 93 LYS A O 1
ATOM 763 N N . LYS A 1 94 ? 9.238 10.008 10.829 1.00 92.19 94 LYS A N 1
ATOM 764 C CA . LYS A 1 94 ? 10.336 10.568 10.025 1.00 92.19 94 LYS A CA 1
ATOM 765 C C . LYS A 1 94 ? 10.706 9.646 8.864 1.00 92.19 94 LYS A C 1
ATOM 767 O O . LYS A 1 94 ? 10.707 10.088 7.716 1.00 92.19 94 LYS A O 1
ATOM 772 N N . LEU A 1 95 ? 10.906 8.357 9.147 1.00 92.69 95 LEU A N 1
ATOM 773 C CA . LEU A 1 95 ? 11.212 7.339 8.141 1.00 92.69 95 LEU A CA 1
ATOM 774 C C . LEU A 1 95 ? 10.148 7.293 7.038 1.00 92.69 95 LEU A C 1
ATOM 776 O O . LEU A 1 95 ? 10.481 7.212 5.859 1.00 92.69 95 LEU A O 1
ATOM 780 N N . ARG A 1 96 ? 8.866 7.399 7.407 1.00 90.81 96 ARG A N 1
ATOM 781 C CA . ARG A 1 96 ? 7.753 7.469 6.454 1.00 90.81 96 ARG A CA 1
ATOM 782 C C . ARG A 1 96 ? 7.904 8.627 5.470 1.00 90.81 96 ARG A C 1
ATOM 784 O O . ARG A 1 96 ? 7.711 8.414 4.278 1.00 90.81 96 ARG A O 1
ATOM 791 N N . HIS A 1 97 ? 8.204 9.835 5.950 1.00 89.69 97 HIS A N 1
ATOM 792 C CA . HIS A 1 97 ? 8.359 11.001 5.073 1.00 89.69 97 HIS A CA 1
ATOM 793 C C . HIS A 1 97 ? 9.589 10.855 4.175 1.00 89.69 97 HIS A C 1
ATOM 795 O O . HIS A 1 97 ? 9.467 11.021 2.967 1.00 89.69 97 HIS A O 1
ATOM 801 N N . MET A 1 98 ? 10.726 10.422 4.733 1.00 90.19 98 MET A N 1
ATOM 802 C CA . MET A 1 98 ? 11.945 10.177 3.955 1.00 90.19 98 MET A CA 1
ATOM 803 C C . MET A 1 98 ? 11.717 9.155 2.837 1.00 90.19 98 MET A C 1
ATOM 805 O O . MET A 1 98 ? 12.034 9.429 1.684 1.00 90.19 98 MET A O 1
ATOM 809 N N . LEU A 1 99 ? 11.103 8.007 3.150 1.00 89.06 99 LEU A N 1
ATOM 810 C CA . LEU A 1 99 ? 10.771 6.986 2.153 1.00 89.06 99 LEU A CA 1
ATOM 811 C C . LEU A 1 99 ? 9.757 7.490 1.127 1.00 89.06 99 LEU A C 1
ATOM 813 O O . LEU A 1 99 ? 9.869 7.157 -0.048 1.00 89.06 99 LEU A O 1
ATOM 817 N N . TYR A 1 100 ? 8.766 8.278 1.549 1.00 85.94 100 TYR A N 1
ATOM 818 C CA . TYR A 1 100 ? 7.779 8.852 0.640 1.00 85.94 100 TYR A CA 1
ATOM 819 C C . TYR A 1 100 ? 8.437 9.794 -0.373 1.00 85.94 100 TYR A C 1
ATOM 821 O O . TYR A 1 100 ? 8.247 9.617 -1.577 1.00 85.94 100 TYR A O 1
ATOM 829 N N . ASP A 1 101 ? 9.250 10.741 0.090 1.00 85.75 101 ASP A N 1
ATOM 830 C CA . ASP A 1 101 ? 9.914 11.714 -0.777 1.00 85.75 101 ASP A CA 1
ATOM 831 C C . ASP A 1 101 ? 10.964 11.044 -1.668 1.00 85.75 101 ASP A C 1
ATOM 833 O O . ASP A 1 101 ? 10.963 11.265 -2.880 1.00 85.75 101 ASP A O 1
ATOM 837 N N . TRP A 1 102 ? 11.770 10.134 -1.110 1.00 86.88 102 TRP A N 1
ATOM 838 C CA . TRP A 1 102 ? 12.703 9.307 -1.875 1.00 86.88 102 TRP A CA 1
ATOM 839 C C . TRP A 1 102 ? 11.988 8.483 -2.946 1.00 86.88 102 TRP A C 1
ATOM 841 O O . TRP A 1 102 ? 12.416 8.467 -4.094 1.00 86.88 102 TRP A O 1
ATOM 851 N N . SER A 1 103 ? 10.857 7.852 -2.619 1.00 80.88 103 SER A N 1
ATOM 852 C CA . SER A 1 103 ? 10.113 7.049 -3.594 1.00 80.88 103 SER A CA 1
ATOM 853 C C . SER A 1 103 ? 9.543 7.881 -4.743 1.00 80.88 103 SER A C 1
ATOM 855 O O . SER A 1 103 ? 9.431 7.371 -5.855 1.00 80.88 103 SER A O 1
ATOM 857 N N . ARG A 1 104 ? 9.203 9.155 -4.494 1.00 75.69 104 ARG A N 1
ATOM 858 C CA . ARG A 1 104 ? 8.712 10.091 -5.516 1.00 75.69 104 ARG A CA 1
ATOM 859 C C . ARG A 1 104 ? 9.832 10.678 -6.367 1.00 75.69 104 ARG A C 1
ATOM 861 O O . ARG A 1 104 ? 9.602 10.940 -7.544 1.00 75.69 104 ARG A O 1
ATOM 868 N N . ALA A 1 105 ? 10.988 10.938 -5.760 1.00 72.69 105 ALA A N 1
ATOM 869 C CA . ALA A 1 105 ? 12.162 11.477 -6.438 1.00 72.69 105 ALA A CA 1
ATOM 870 C C . ALA A 1 105 ? 12.906 10.399 -7.241 1.00 72.69 105 ALA A C 1
ATOM 872 O O . ALA A 1 105 ? 13.435 10.675 -8.315 1.00 72.69 105 ALA A O 1
ATOM 873 N N . GLY A 1 106 ? 12.930 9.172 -6.723 1.00 62.34 106 GLY A N 1
ATOM 874 C CA . GLY A 1 106 ? 13.583 8.023 -7.324 1.00 62.34 106 GLY A CA 1
ATOM 875 C C . GLY A 1 106 ? 12.715 7.294 -8.347 1.00 62.34 106 GLY A C 1
ATOM 876 O O . GLY A 1 106 ? 11.484 7.325 -8.327 1.00 62.34 106 GLY A O 1
ATOM 877 N N . THR A 1 107 ? 13.387 6.563 -9.230 1.00 52.09 107 THR A N 1
ATOM 878 C CA . THR A 1 107 ? 12.837 5.704 -10.285 1.00 52.09 107 THR A CA 1
ATOM 879 C C . THR A 1 107 ? 12.167 4.441 -9.719 1.00 52.09 107 THR A C 1
ATOM 881 O O . THR A 1 107 ? 12.387 3.338 -10.205 1.00 52.09 107 THR A O 1
ATOM 884 N N . THR A 1 108 ? 11.302 4.561 -8.706 1.00 52.44 108 THR A N 1
ATOM 885 C CA . THR A 1 108 ? 10.448 3.444 -8.247 1.00 52.44 108 THR A CA 1
ATOM 886 C C . THR A 1 108 ? 9.392 3.036 -9.284 1.00 52.44 108 THR A C 1
ATOM 888 O O . THR A 1 108 ? 8.663 2.063 -9.091 1.00 52.44 108 THR A O 1
ATOM 891 N N . ASN A 1 109 ? 9.354 3.723 -10.431 1.00 58.81 109 ASN A N 1
ATOM 892 C CA . ASN A 1 109 ? 8.768 3.219 -11.664 1.00 58.81 109 ASN A CA 1
ATOM 893 C C . ASN A 1 109 ? 9.688 2.148 -12.265 1.00 58.81 109 ASN A C 1
ATOM 895 O O . ASN A 1 109 ? 10.328 2.384 -13.291 1.00 58.81 109 ASN A O 1
ATOM 899 N N . SER A 1 110 ? 9.719 0.971 -11.643 1.00 65.06 110 SER A N 1
ATOM 900 C CA . SER A 1 110 ? 10.215 -0.282 -12.236 1.00 65.06 110 SER A CA 1
ATOM 901 C C . SER A 1 110 ? 9.844 -0.381 -13.716 1.00 65.06 110 SER A C 1
ATOM 903 O O . SER A 1 110 ? 10.712 -0.613 -14.541 1.00 65.06 110 SER A O 1
ATOM 905 N N . LEU A 1 111 ? 8.598 -0.057 -14.075 1.00 65.75 111 LEU A N 1
ATOM 906 C CA . LEU A 1 111 ? 8.126 -0.025 -15.463 1.00 65.75 111 LEU A CA 1
ATOM 907 C C . LEU A 1 111 ? 8.899 0.950 -16.360 1.00 65.75 111 LEU A C 1
ATOM 909 O O . LEU A 1 111 ? 9.204 0.616 -17.497 1.00 65.75 111 LEU A O 1
ATOM 913 N N . ARG A 1 112 ? 9.257 2.145 -15.876 1.00 69.94 112 ARG A N 1
ATOM 914 C CA . ARG A 1 112 ? 10.048 3.100 -16.670 1.00 69.94 112 ARG A CA 1
ATOM 915 C C . ARG A 1 112 ? 11.463 2.568 -16.893 1.00 69.94 112 ARG A C 1
ATOM 917 O O . ARG A 1 112 ? 11.950 2.670 -18.011 1.00 69.94 112 ARG A O 1
ATOM 924 N N . SER A 1 113 ? 12.072 1.981 -15.859 1.00 73.19 113 SER A N 1
ATOM 925 C CA . SER A 1 113 ? 13.386 1.323 -15.947 1.00 73.19 113 SER A CA 1
ATOM 926 C C . SER A 1 113 ? 13.359 0.163 -16.948 1.00 73.19 113 SER A C 1
ATOM 928 O O . SER A 1 113 ? 14.152 0.141 -17.889 1.00 73.19 113 SER A O 1
ATOM 930 N N . ILE A 1 114 ? 12.359 -0.712 -16.821 1.00 78.19 114 ILE A N 1
ATOM 931 C CA . ILE A 1 114 ? 12.074 -1.829 -17.726 1.00 78.19 114 ILE A CA 1
ATOM 932 C C . ILE A 1 114 ? 11.953 -1.328 -19.170 1.00 78.19 114 ILE A C 1
ATOM 934 O O . ILE A 1 114 ? 12.657 -1.817 -20.049 1.00 78.19 114 ILE A O 1
ATOM 938 N N . HIS A 1 115 ? 11.135 -0.299 -19.424 1.00 78.44 115 HIS A N 1
ATOM 939 C CA . HIS A 1 115 ? 10.974 0.266 -20.767 1.00 78.44 115 HIS A CA 1
ATOM 940 C C . HIS A 1 115 ? 12.267 0.887 -21.311 1.00 78.44 115 HIS A C 1
ATOM 942 O O . HIS A 1 115 ? 12.566 0.730 -22.493 1.00 78.44 115 HIS A O 1
ATOM 948 N N . THR A 1 116 ? 13.055 1.569 -20.474 1.00 82.19 116 THR A N 1
ATOM 949 C CA . THR A 1 116 ? 14.345 2.129 -20.904 1.00 82.19 116 THR A CA 1
ATOM 950 C C . THR A 1 116 ? 15.380 1.053 -21.215 1.00 82.19 116 THR A C 1
ATOM 952 O O . THR A 1 116 ? 16.121 1.197 -22.185 1.00 82.19 116 THR A O 1
ATOM 955 N N . GLN A 1 117 ? 15.422 -0.036 -20.442 1.00 81.94 117 GLN A N 1
ATOM 956 C CA . GLN A 1 117 ? 16.308 -1.165 -20.720 1.00 81.94 117 GLN A CA 1
ATOM 957 C C . GLN A 1 117 ? 15.881 -1.926 -21.965 1.00 81.94 117 GLN A C 1
ATOM 959 O O . GLN A 1 117 ? 16.742 -2.242 -22.780 1.00 81.94 117 GLN A O 1
ATOM 964 N N . GLN A 1 118 ? 14.578 -2.135 -22.162 1.00 83.56 118 GLN A N 1
ATOM 965 C CA . GLN A 1 118 ? 14.056 -2.727 -23.390 1.00 83.56 118 GLN A CA 1
ATOM 966 C C . GLN A 1 118 ? 14.478 -1.900 -24.609 1.00 83.56 118 GLN A C 1
ATOM 968 O O . GLN A 1 118 ? 15.090 -2.430 -25.530 1.00 83.56 118 GLN A O 1
ATOM 973 N N . ALA A 1 119 ? 14.280 -0.579 -24.559 1.00 85.19 119 ALA A N 1
ATOM 974 C CA . ALA A 1 119 ? 14.705 0.319 -25.629 1.00 85.19 119 ALA A CA 1
ATOM 975 C C . ALA A 1 119 ? 16.230 0.296 -25.858 1.00 85.19 119 ALA A C 1
ATOM 977 O O . ALA A 1 119 ? 16.687 0.434 -26.993 1.00 85.19 119 ALA A O 1
ATOM 978 N N . LYS A 1 120 ? 17.035 0.108 -24.801 1.00 85.56 120 LYS A N 1
ATOM 979 C CA . LYS A 1 120 ? 18.494 -0.037 -24.918 1.00 85.56 120 LYS A CA 1
ATOM 980 C C . LYS A 1 120 ? 18.872 -1.345 -25.619 1.00 85.56 120 LYS A C 1
ATOM 982 O O . LYS A 1 120 ? 19.709 -1.316 -26.517 1.00 85.56 120 LYS A O 1
ATOM 987 N N . ILE A 1 121 ? 18.240 -2.458 -25.246 1.00 85.38 121 ILE A N 1
ATOM 988 C CA . ILE A 1 121 ? 18.438 -3.768 -25.881 1.00 85.38 121 ILE A CA 1
ATOM 989 C C . ILE A 1 121 ? 18.051 -3.701 -27.361 1.00 85.38 121 ILE A C 1
ATOM 991 O O . ILE A 1 121 ? 18.8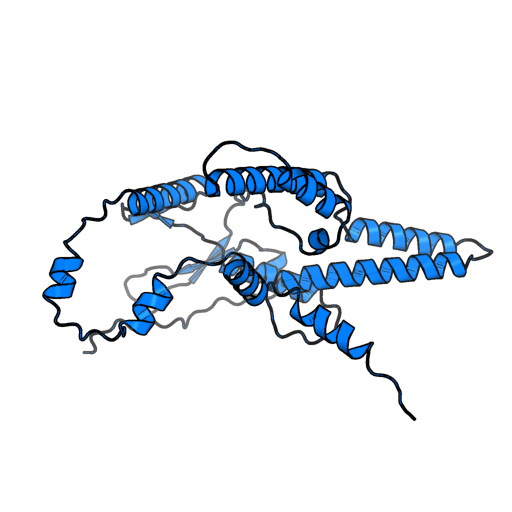27 -4.131 -28.214 1.00 85.38 121 ILE A O 1
ATOM 995 N N . ASP A 1 122 ? 16.896 -3.113 -27.676 1.00 86.62 122 ASP A N 1
ATOM 996 C CA . ASP A 1 122 ? 16.417 -2.967 -29.053 1.00 86.62 122 ASP A CA 1
ATOM 997 C C . ASP A 1 122 ? 17.383 -2.110 -29.885 1.00 86.62 122 ASP A C 1
ATOM 999 O O . ASP A 1 122 ? 17.706 -2.451 -31.024 1.00 86.62 122 ASP A O 1
ATOM 1003 N N . ARG A 1 123 ? 17.934 -1.040 -29.293 1.00 86.69 123 ARG A N 1
ATOM 1004 C CA . ARG A 1 123 ? 18.948 -0.197 -29.937 1.00 86.69 123 ARG A CA 1
ATOM 1005 C C . ARG A 1 123 ? 20.242 -0.958 -30.227 1.00 86.69 123 ARG A C 1
ATOM 1007 O O . ARG A 1 123 ? 20.749 -0.843 -31.340 1.00 86.69 123 ARG A O 1
ATOM 1014 N N . ILE A 1 124 ? 20.764 -1.732 -29.274 1.00 84.88 124 ILE A N 1
ATOM 1015 C CA . ILE A 1 124 ? 21.992 -2.526 -29.473 1.00 84.88 124 ILE A CA 1
ATOM 1016 C C . ILE A 1 124 ? 21.774 -3.586 -30.559 1.00 84.88 124 ILE A C 1
ATOM 1018 O O . ILE A 1 124 ? 22.627 -3.768 -31.419 1.00 84.88 124 ILE A O 1
ATOM 1022 N N . LYS A 1 125 ? 20.599 -4.224 -30.592 1.00 84.88 125 LYS A N 1
ATOM 1023 C CA . LYS A 1 125 ? 20.241 -5.196 -31.639 1.00 84.88 125 LYS A CA 1
ATOM 1024 C C . LYS A 1 125 ? 20.046 -4.563 -33.023 1.00 84.88 125 LYS A C 1
ATOM 1026 O O . LYS A 1 125 ? 20.136 -5.271 -34.021 1.00 84.88 125 LYS A O 1
ATOM 1031 N N . SER A 1 126 ? 19.778 -3.257 -33.095 1.00 84.25 126 SER A N 1
ATOM 1032 C CA . SER A 1 126 ? 19.545 -2.536 -34.357 1.00 84.25 126 SER A CA 1
ATOM 1033 C C . SER A 1 126 ? 20.817 -2.062 -35.073 1.00 84.25 126 SER A C 1
ATOM 1035 O O . SER A 1 126 ? 20.739 -1.665 -36.234 1.00 84.25 126 SER A O 1
ATOM 1037 N N . ILE A 1 127 ? 21.981 -2.090 -34.409 1.00 81.44 127 ILE A N 1
ATOM 1038 C CA . ILE A 1 127 ? 23.253 -1.586 -34.950 1.00 81.44 127 ILE A CA 1
ATOM 1039 C C . ILE A 1 127 ? 24.267 -2.733 -34.984 1.00 81.44 127 ILE A C 1
ATOM 1041 O O . ILE A 1 127 ? 24.525 -3.370 -33.968 1.00 81.44 127 ILE A O 1
ATOM 1045 N N . ALA A 1 128 ? 24.855 -2.993 -36.153 1.00 76.88 128 ALA A N 1
ATOM 1046 C CA . ALA A 1 128 ? 25.918 -3.982 -36.309 1.00 76.88 128 ALA A CA 1
ATOM 1047 C C . ALA A 1 128 ? 27.313 -3.336 -36.149 1.00 76.88 128 ALA A C 1
ATOM 1049 O O . ALA A 1 128 ? 27.505 -2.212 -36.624 1.00 76.88 128 ALA A O 1
ATOM 1050 N N . PRO A 1 129 ? 28.304 -4.040 -35.568 1.00 79.62 129 PRO A N 1
ATOM 1051 C CA . PRO A 1 129 ? 28.216 -5.378 -34.976 1.00 79.62 129 PRO A CA 1
ATOM 1052 C C . PRO A 1 129 ? 27.510 -5.370 -33.611 1.00 79.62 129 PRO A C 1
ATOM 1054 O O . PRO A 1 129 ? 27.666 -4.441 -32.825 1.00 79.62 129 PRO A O 1
ATOM 1057 N N . ILE A 1 130 ? 26.739 -6.425 -33.341 1.00 85.50 130 ILE A N 1
ATOM 1058 C CA . ILE A 1 130 ? 25.971 -6.571 -32.099 1.00 85.50 130 ILE A CA 1
ATOM 1059 C C . ILE A 1 130 ? 26.899 -7.070 -30.990 1.00 85.50 130 ILE A C 1
ATOM 1061 O O . ILE A 1 130 ? 27.520 -8.125 -31.129 1.00 85.50 130 ILE A O 1
ATOM 1065 N N . ASP A 1 131 ? 26.934 -6.349 -29.873 1.00 86.12 131 ASP A N 1
ATOM 1066 C CA . ASP A 1 131 ? 27.563 -6.815 -28.638 1.00 86.12 131 ASP A CA 1
ATOM 1067 C C . ASP A 1 131 ? 26.603 -7.745 -27.877 1.00 86.12 131 ASP A C 1
ATOM 1069 O O . ASP A 1 131 ? 25.693 -7.313 -27.163 1.00 86.12 131 ASP A O 1
ATOM 1073 N N . TRP A 1 132 ? 26.783 -9.053 -28.063 1.00 85.81 132 TRP A N 1
ATOM 1074 C CA . TRP A 1 132 ? 25.961 -10.071 -27.407 1.00 85.81 132 TRP A CA 1
ATOM 1075 C C . TRP A 1 132 ? 26.217 -10.185 -25.900 1.00 85.81 132 TRP A C 1
ATOM 1077 O O . TRP A 1 132 ? 25.308 -10.597 -25.172 1.00 85.81 132 TRP A O 1
ATOM 1087 N N . ASP A 1 133 ? 27.403 -9.805 -25.421 1.00 86.81 133 ASP A N 1
ATOM 1088 C CA . ASP A 1 133 ? 27.713 -9.827 -23.993 1.00 86.81 133 ASP A CA 1
ATOM 1089 C C . ASP A 1 133 ? 26.974 -8.698 -23.267 1.00 86.81 133 ASP A C 1
ATOM 1091 O O . ASP A 1 133 ? 26.344 -8.948 -22.232 1.00 86.81 133 ASP A O 1
ATOM 1095 N N . GLU A 1 134 ? 26.942 -7.489 -23.843 1.00 84.94 134 GLU A N 1
ATOM 1096 C CA . GLU A 1 134 ? 26.147 -6.383 -23.296 1.00 84.94 134 GLU A CA 1
ATOM 1097 C C . GLU A 1 134 ? 24.645 -6.716 -23.303 1.00 84.94 134 GLU A C 1
ATOM 1099 O O . GLU A 1 134 ? 23.955 -6.501 -22.299 1.00 84.94 134 GLU A O 1
ATOM 1104 N N . VAL A 1 135 ? 24.130 -7.304 -24.391 1.00 85.94 135 VAL A N 1
ATOM 1105 C CA . VAL A 1 135 ? 22.722 -7.733 -24.474 1.00 85.94 135 VAL A CA 1
ATOM 1106 C C . VAL A 1 135 ? 22.388 -8.745 -23.380 1.00 85.94 135 VAL A C 1
ATOM 1108 O O . VAL A 1 135 ? 21.369 -8.586 -22.710 1.00 85.94 135 VAL A O 1
ATOM 1111 N N . ARG A 1 136 ? 23.240 -9.752 -23.149 1.00 87.06 136 ARG A N 1
ATOM 1112 C CA . ARG A 1 136 ? 22.999 -10.779 -22.123 1.00 87.06 136 ARG A CA 1
ATOM 1113 C C . ARG A 1 136 ? 22.939 -10.185 -20.714 1.00 87.06 136 ARG A C 1
ATOM 1115 O O . ARG A 1 136 ? 22.076 -10.567 -19.924 1.00 87.06 136 ARG A O 1
ATOM 1122 N N . ILE A 1 137 ? 23.828 -9.242 -20.400 1.00 87.62 137 ILE A N 1
ATOM 1123 C CA . ILE A 1 137 ? 23.830 -8.550 -19.103 1.00 87.62 137 ILE A CA 1
ATOM 1124 C C . ILE A 1 137 ? 22.532 -7.756 -18.931 1.00 87.62 137 ILE A C 1
ATOM 1126 O O . ILE A 1 137 ? 21.856 -7.893 -17.909 1.00 87.62 137 ILE A O 1
ATOM 1130 N N . LEU A 1 138 ? 22.146 -6.970 -19.940 1.00 85.38 138 LEU A N 1
ATOM 1131 C CA . LEU A 1 138 ? 20.933 -6.154 -19.885 1.00 85.38 138 LEU A CA 1
ATOM 1132 C C . LEU A 1 138 ? 19.658 -6.997 -19.775 1.00 85.38 138 LEU A C 1
ATOM 1134 O O . LEU A 1 138 ? 18.756 -6.604 -19.039 1.00 85.38 138 LEU A O 1
ATOM 1138 N N . ASP A 1 139 ? 19.599 -8.140 -20.458 1.00 85.44 139 ASP A N 1
ATOM 1139 C CA . ASP A 1 139 ? 18.456 -9.060 -20.442 1.00 85.44 139 ASP A CA 1
ATOM 1140 C C . ASP A 1 139 ? 18.307 -9.770 -19.084 1.00 85.44 139 ASP A C 1
ATOM 1142 O O . ASP A 1 139 ? 17.200 -9.915 -18.557 1.00 85.44 139 ASP A O 1
ATOM 1146 N N . SER A 1 140 ? 19.431 -10.126 -18.448 1.00 85.12 140 SER A N 1
ATOM 1147 C CA . SER A 1 140 ? 19.429 -10.680 -17.087 1.00 85.12 140 SER A CA 1
ATOM 1148 C C . SER A 1 140 ? 18.912 -9.675 -16.050 1.00 85.12 140 SER A C 1
ATOM 1150 O O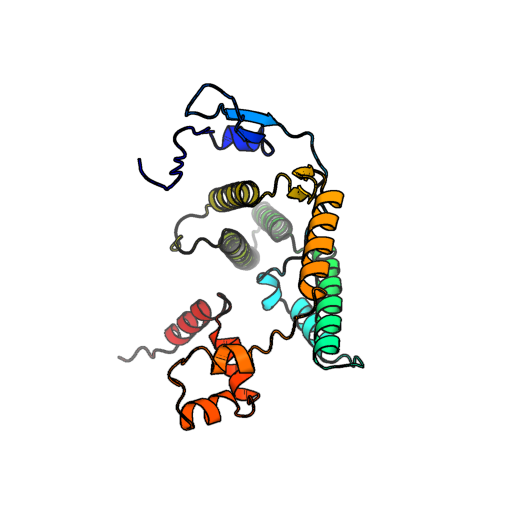 . SER A 1 140 ? 18.089 -10.011 -15.196 1.00 85.12 140 SER A O 1
ATOM 1152 N N . GLU A 1 141 ? 19.326 -8.412 -16.163 1.00 83.62 141 GLU A N 1
ATOM 1153 C CA . GLU A 1 141 ? 18.874 -7.344 -15.276 1.00 83.62 141 GLU A CA 1
ATOM 1154 C C . GLU A 1 141 ? 17.406 -6.978 -15.542 1.00 83.62 141 GLU A C 1
ATOM 1156 O O . GLU A 1 141 ? 16.650 -6.723 -14.605 1.00 83.62 141 GLU A O 1
ATOM 1161 N N . LEU A 1 142 ? 16.971 -7.006 -16.805 1.00 83.50 142 LEU A N 1
ATOM 1162 C CA . LEU A 1 142 ? 15.573 -6.809 -17.184 1.00 83.50 142 LEU A CA 1
ATOM 1163 C C . LEU A 1 142 ? 14.675 -7.909 -16.598 1.00 83.50 142 LEU A C 1
ATOM 1165 O O . LEU A 1 142 ? 13.630 -7.608 -16.020 1.00 83.50 142 LEU A O 1
ATOM 1169 N N . SER A 1 143 ? 15.110 -9.169 -16.679 1.00 80.88 143 SER A N 1
ATOM 1170 C CA . SER A 1 143 ? 14.410 -10.314 -16.081 1.00 80.88 143 SER A CA 1
ATOM 1171 C C . SER A 1 143 ? 14.263 -10.143 -14.566 1.00 80.88 143 SER A C 1
ATOM 1173 O O . SER A 1 143 ? 13.161 -10.260 -14.028 1.00 80.88 143 SER A O 1
ATOM 1175 N N . ARG A 1 144 ? 15.339 -9.735 -13.881 1.00 81.31 144 ARG A N 1
ATOM 1176 C CA . ARG A 1 144 ? 15.323 -9.430 -12.441 1.00 81.31 144 ARG A CA 1
ATOM 1177 C C . ARG A 1 144 ? 14.326 -8.320 -12.084 1.00 81.31 144 ARG A C 1
ATOM 1179 O O . ARG A 1 144 ? 13.668 -8.381 -11.043 1.00 81.31 144 ARG A O 1
ATOM 1186 N N . GLN A 1 145 ? 14.205 -7.290 -12.924 1.00 77.88 145 GLN A N 1
ATOM 1187 C CA . GLN A 1 145 ? 13.244 -6.201 -12.714 1.00 77.88 145 GLN A CA 1
ATOM 1188 C C . GLN A 1 145 ? 11.794 -6.655 -12.915 1.00 77.88 145 GLN A C 1
ATOM 1190 O O . GLN A 1 145 ? 10.927 -6.253 -12.134 1.00 77.88 145 GLN A O 1
ATOM 1195 N N . TRP A 1 146 ? 11.533 -7.517 -13.901 1.00 77.12 146 TRP A N 1
ATOM 1196 C CA . TRP A 1 146 ? 10.217 -8.125 -14.106 1.00 77.12 146 TRP A CA 1
ATOM 1197 C C . TRP A 1 146 ? 9.797 -9.021 -12.943 1.00 77.12 146 TRP A C 1
ATOM 1199 O O . TRP A 1 146 ? 8.672 -8.891 -12.463 1.00 77.12 146 TRP A O 1
ATOM 1209 N N . GLU A 1 147 ? 10.699 -9.857 -12.426 1.00 76.50 147 GLU A N 1
ATOM 1210 C CA . GLU A 1 147 ? 10.430 -10.682 -11.241 1.00 76.50 147 GLU A CA 1
ATOM 1211 C C . GLU A 1 147 ? 10.066 -9.820 -10.023 1.00 76.50 147 GLU A C 1
ATOM 1213 O O . GLU A 1 147 ? 9.105 -10.102 -9.303 1.00 76.50 147 GLU A O 1
ATOM 1218 N N . ALA A 1 148 ? 10.791 -8.719 -9.803 1.00 74.12 148 ALA A N 1
ATOM 1219 C CA . ALA A 1 148 ? 10.492 -7.795 -8.713 1.00 74.12 148 ALA A CA 1
ATOM 1220 C C . ALA A 1 148 ? 9.116 -7.117 -8.874 1.00 74.12 148 ALA A C 1
ATOM 1222 O O . ALA A 1 148 ? 8.408 -6.904 -7.883 1.00 74.12 148 ALA A O 1
ATOM 1223 N N . GLU A 1 149 ? 8.726 -6.773 -10.104 1.00 74.75 149 GLU A N 1
ATOM 1224 C CA . GLU A 1 149 ? 7.407 -6.217 -10.423 1.00 74.75 149 GLU A CA 1
ATOM 1225 C C . GLU A 1 149 ? 6.293 -7.252 -10.218 1.00 74.75 149 GLU A C 1
ATOM 1227 O O . GLU A 1 149 ? 5.243 -6.936 -9.653 1.00 74.75 149 GLU A O 1
ATOM 1232 N N . GLU A 1 150 ? 6.530 -8.506 -10.598 1.00 72.56 150 GLU A N 1
ATOM 1233 C CA . GLU A 1 150 ? 5.586 -9.598 -10.384 1.00 72.56 150 GLU A CA 1
ATOM 1234 C C . GLU A 1 150 ? 5.340 -9.830 -8.889 1.00 72.56 150 GLU A C 1
ATOM 1236 O O . GLU A 1 150 ? 4.190 -9.833 -8.444 1.00 72.56 150 GLU A O 1
ATOM 1241 N N . VAL A 1 151 ? 6.404 -9.919 -8.083 1.00 71.12 151 VAL A N 1
ATOM 1242 C CA . VAL A 1 151 ? 6.302 -10.044 -6.620 1.00 71.12 151 VAL A CA 1
ATOM 1243 C C . VAL A 1 151 ? 5.510 -8.875 -6.022 1.00 71.12 151 VAL A C 1
ATOM 1245 O O . VAL A 1 151 ? 4.657 -9.076 -5.151 1.00 71.12 151 VAL A O 1
ATOM 1248 N N . TYR A 1 152 ? 5.732 -7.651 -6.506 1.00 71.81 152 TYR A N 1
ATOM 1249 C CA . TYR A 1 152 ? 4.970 -6.478 -6.076 1.00 71.81 152 TYR A CA 1
ATOM 1250 C C . TYR A 1 152 ? 3.465 -6.623 -6.367 1.00 71.81 152 TYR A C 1
ATOM 1252 O O . TYR A 1 152 ? 2.624 -6.386 -5.484 1.00 71.81 152 TYR A O 1
ATOM 1260 N N . TRP A 1 153 ? 3.102 -7.054 -7.578 1.00 66.00 153 TRP A N 1
ATOM 1261 C CA . TRP A 1 153 ? 1.702 -7.258 -7.955 1.00 66.00 153 TRP A CA 1
ATOM 1262 C C . TRP A 1 153 ? 1.061 -8.467 -7.288 1.00 66.00 153 TRP A C 1
ATOM 1264 O O . TRP A 1 153 ? -0.125 -8.388 -6.984 1.00 66.00 153 TRP A O 1
ATOM 1274 N N . GLN A 1 154 ? 1.807 -9.523 -6.967 1.00 65.25 154 GLN A N 1
ATOM 1275 C CA . GLN A 1 154 ? 1.312 -10.670 -6.198 1.00 65.25 154 GLN A CA 1
ATOM 1276 C C . GLN A 1 154 ? 0.963 -10.289 -4.746 1.00 65.25 154 GLN A C 1
ATOM 1278 O O . GLN A 1 154 ? -0.019 -10.774 -4.172 1.00 65.25 154 GLN A O 1
ATOM 1283 N N . GLN A 1 155 ? 1.720 -9.371 -4.136 1.00 63.41 155 GLN A N 1
ATOM 1284 C CA . GLN A 1 155 ? 1.495 -8.954 -2.748 1.00 63.41 155 GLN A CA 1
ATOM 1285 C C . GLN A 1 155 ? 0.253 -8.067 -2.569 1.00 63.41 155 GLN A C 1
ATOM 1287 O O . GLN A 1 155 ? -0.471 -8.200 -1.572 1.00 63.41 155 GLN A O 1
ATOM 1292 N N . LYS A 1 156 ? -0.042 -7.182 -3.531 1.00 66.88 156 LYS A N 1
ATOM 1293 C CA . LYS A 1 156 ? -1.185 -6.248 -3.477 1.00 66.88 156 LYS A CA 1
ATOM 1294 C C . LYS A 1 156 ? -2.554 -6.909 -3.252 1.00 66.88 156 LYS A C 1
ATOM 1296 O O . LYS A 1 156 ? -3.293 -6.455 -2.371 1.00 66.88 156 LYS A O 1
ATOM 1301 N N . PRO A 1 157 ? -2.927 -7.965 -3.989 1.00 59.22 157 PRO A N 1
ATOM 1302 C CA . PRO A 1 157 ? -4.216 -8.605 -3.857 1.00 59.22 157 PRO A CA 1
ATOM 1303 C C . PRO A 1 157 ? -4.266 -9.593 -2.690 1.00 59.22 157 PRO A C 1
ATOM 1305 O O . PRO A 1 157 ? -5.301 -10.211 -2.526 1.00 59.22 157 PRO A O 1
ATOM 1308 N N . ARG A 1 158 ? -3.244 -9.758 -1.829 1.00 60.34 158 ARG A N 1
ATOM 1309 C CA . ARG A 1 158 ? -3.217 -10.756 -0.724 1.00 60.34 158 ARG A CA 1
ATOM 1310 C C . ARG A 1 158 ? -3.809 -12.137 -1.109 1.00 60.34 158 ARG A C 1
ATOM 1312 O O . ARG A 1 158 ? -4.428 -12.779 -0.258 1.00 60.34 158 ARG A O 1
ATOM 1319 N N . VAL A 1 159 ? -3.702 -12.567 -2.367 1.00 55.00 159 VAL A N 1
ATOM 1320 C CA . VAL A 1 159 ? -4.225 -13.859 -2.841 1.00 55.00 159 VAL A CA 1
ATOM 1321 C C . VAL A 1 159 ? -3.126 -14.894 -2.621 1.00 55.00 159 VAL A C 1
ATOM 1323 O O . VAL A 1 159 ? -2.010 -14.713 -3.084 1.00 55.00 159 VAL A O 1
ATOM 1326 N N . ARG A 1 160 ? -3.427 -15.942 -1.847 1.00 48.59 160 ARG A N 1
ATOM 1327 C CA . ARG A 1 160 ? -2.462 -16.973 -1.416 1.00 48.59 160 ARG A CA 1
ATOM 1328 C C . ARG A 1 160 ? -2.212 -18.078 -2.455 1.00 48.59 160 ARG A C 1
ATOM 1330 O O . ARG A 1 160 ? -1.335 -18.897 -2.236 1.00 48.59 160 ARG A O 1
ATOM 1337 N N . TRP A 1 161 ? -3.007 -18.140 -3.525 1.00 48.50 161 TRP A N 1
ATOM 1338 C CA . TRP A 1 161 ? -3.196 -19.370 -4.309 1.00 48.50 161 TRP A CA 1
ATOM 1339 C C . TRP A 1 161 ? -2.742 -19.317 -5.771 1.00 48.50 161 TRP A C 1
ATOM 1341 O O . TRP A 1 161 ? -2.977 -20.282 -6.493 1.00 48.50 161 TRP A O 1
ATOM 1351 N N . LEU A 1 162 ? -2.062 -18.258 -6.222 1.00 47.59 162 LEU A N 1
ATOM 1352 C CA . LEU A 1 162 ? -1.427 -18.304 -7.542 1.00 47.59 162 LEU A CA 1
ATOM 1353 C C . LEU A 1 162 ? -0.067 -19.004 -7.410 1.00 47.59 162 LEU A C 1
ATOM 1355 O O . LEU A 1 162 ? 0.968 -18.375 -7.205 1.00 47.59 162 LEU A O 1
ATOM 1359 N N . LYS A 1 163 ? -0.089 -20.341 -7.443 1.00 44.62 163 LYS A N 1
ATOM 1360 C CA . LYS A 1 163 ? 1.114 -21.145 -7.684 1.00 44.62 163 LYS A CA 1
ATOM 1361 C C . LYS A 1 163 ? 1.680 -20.711 -9.037 1.00 44.62 163 LYS A C 1
ATOM 1363 O O . LYS A 1 163 ? 0.971 -20.825 -10.029 1.00 44.62 163 LYS A O 1
ATOM 1368 N N . LYS A 1 164 ? 2.916 -20.197 -9.019 1.00 45.28 164 LYS A N 1
ATOM 1369 C CA . LYS A 1 164 ? 3.802 -19.872 -10.154 1.00 45.28 164 LYS A CA 1
ATOM 1370 C C . LYS A 1 164 ? 3.290 -20.431 -11.491 1.00 45.28 164 LYS A C 1
ATOM 1372 O O . LYS A 1 164 ? 3.476 -21.613 -11.771 1.00 45.28 164 LYS A O 1
ATOM 1377 N N . GLY A 1 165 ? 2.622 -19.591 -12.274 1.00 48.91 165 GLY A N 1
ATOM 1378 C CA . GLY A 1 165 ? 2.017 -19.996 -13.537 1.00 48.91 165 GLY A CA 1
ATOM 1379 C C . GLY A 1 165 ? 1.151 -18.892 -14.130 1.00 48.91 165 GLY A C 1
ATOM 1380 O O . GLY A 1 165 ? 0.018 -18.700 -13.700 1.00 48.91 165 GLY A O 1
ATOM 1381 N N . ASP A 1 166 ? 1.718 -18.241 -15.142 1.00 43.69 166 ASP A N 1
ATOM 1382 C CA . ASP A 1 166 ? 1.183 -17.199 -16.023 1.00 43.69 166 ASP A CA 1
ATOM 1383 C C . ASP A 1 166 ? 1.292 -15.736 -15.540 1.00 43.69 166 ASP A C 1
ATOM 1385 O O . ASP A 1 166 ? 0.858 -15.362 -14.448 1.00 43.69 166 ASP A O 1
ATOM 1389 N N . GLN A 1 167 ? 1.900 -14.910 -16.401 1.00 55.12 167 GLN A N 1
ATOM 1390 C CA . GLN A 1 167 ? 2.328 -13.515 -16.205 1.00 55.12 167 GLN A CA 1
ATOM 1391 C C . GLN A 1 167 ? 1.133 -12.548 -16.172 1.00 55.12 167 GLN A C 1
ATOM 1393 O O . GLN A 1 167 ? 1.051 -11.570 -16.917 1.00 55.12 167 GLN A O 1
ATOM 1398 N N . ASN A 1 168 ? 0.150 -12.817 -15.320 1.00 55.31 168 ASN A N 1
ATOM 1399 C CA . ASN A 1 168 ? -1.146 -12.166 -15.412 1.00 55.31 168 ASN A CA 1
ATOM 1400 C C . ASN A 1 168 ? -1.235 -10.927 -14.505 1.00 55.31 168 ASN A C 1
ATOM 1402 O O . ASN A 1 168 ? -2.035 -10.854 -13.568 1.00 55.31 168 ASN A O 1
ATOM 1406 N N . THR A 1 169 ? -0.411 -9.912 -14.799 1.00 62.66 169 THR A N 1
ATOM 1407 C CA . THR A 1 169 ? -0.512 -8.578 -14.172 1.00 62.66 169 THR A CA 1
ATOM 1408 C C . THR A 1 169 ? -1.945 -8.051 -14.262 1.00 62.66 169 THR A C 1
ATOM 1410 O O . THR A 1 169 ? -2.478 -7.548 -13.271 1.00 62.66 169 THR A O 1
ATOM 1413 N N . SER A 1 170 ? -2.618 -8.260 -15.401 1.00 65.38 170 SER A N 1
ATOM 1414 C CA . SER A 1 170 ? -4.025 -7.901 -15.628 1.00 65.38 170 SER A CA 1
ATOM 1415 C C . SER A 1 170 ? -4.975 -8.512 -14.589 1.00 65.38 170 SER A C 1
ATOM 1417 O O . SER A 1 170 ? -5.808 -7.801 -14.013 1.00 65.38 170 SER A O 1
ATOM 1419 N N . TYR A 1 171 ? -4.807 -9.796 -14.250 1.00 69.00 171 TYR A N 1
ATOM 1420 C CA . TYR A 1 171 ? -5.571 -10.438 -13.177 1.00 69.00 171 TYR A CA 1
ATOM 1421 C C . TYR A 1 171 ? -5.339 -9.749 -11.826 1.00 69.00 171 TYR A C 1
ATOM 1423 O O . TYR A 1 171 ? -6.297 -9.390 -11.135 1.00 69.00 171 TYR A O 1
ATOM 1431 N N . PHE A 1 172 ? -4.084 -9.490 -11.447 1.00 66.38 172 PHE A N 1
ATOM 1432 C CA . PHE A 1 172 ? -3.777 -8.830 -10.173 1.00 66.38 172 PHE A CA 1
ATOM 1433 C C . PHE A 1 172 ? -4.309 -7.394 -10.111 1.00 66.38 172 PHE A C 1
ATOM 1435 O O . PHE A 1 172 ? -4.818 -6.967 -9.065 1.00 66.38 172 PHE A O 1
ATOM 1442 N N . HIS A 1 173 ? -4.248 -6.654 -11.221 1.00 67.56 173 HIS A N 1
ATOM 1443 C CA . HIS A 1 173 ? -4.861 -5.335 -11.352 1.00 67.56 173 HIS A CA 1
ATOM 1444 C C . HIS A 1 173 ? -6.377 -5.410 -11.160 1.00 67.56 173 HIS A C 1
ATOM 1446 O O . HIS A 1 173 ? -6.927 -4.644 -10.363 1.00 67.56 173 HIS A O 1
ATOM 1452 N N . THR A 1 174 ? -7.030 -6.370 -11.812 1.00 69.62 174 THR A N 1
ATOM 1453 C CA . THR A 1 174 ? -8.475 -6.607 -11.733 1.00 69.62 174 THR A CA 1
ATOM 1454 C C . THR A 1 174 ? -8.915 -6.956 -10.312 1.00 69.62 174 THR A C 1
ATOM 1456 O O . THR A 1 174 ? -9.777 -6.288 -9.739 1.00 69.62 174 THR A O 1
ATOM 1459 N N . VAL A 1 175 ? -8.258 -7.925 -9.669 1.00 72.56 175 VAL A N 1
ATOM 1460 C CA . VAL A 1 175 ? -8.551 -8.316 -8.280 1.00 72.56 175 VAL A CA 1
ATOM 1461 C C . VAL A 1 175 ? -8.301 -7.160 -7.310 1.00 72.56 175 VAL A C 1
ATOM 1463 O O . VAL A 1 175 ? -9.078 -6.940 -6.378 1.00 72.56 175 VAL A O 1
ATOM 1466 N N . THR A 1 176 ? -7.239 -6.379 -7.524 1.00 68.94 176 THR A N 1
ATOM 1467 C CA . THR A 1 176 ? -6.950 -5.197 -6.701 1.00 68.94 176 THR A CA 1
ATOM 1468 C C . THR A 1 176 ? -8.034 -4.128 -6.861 1.00 68.94 176 THR A C 1
ATOM 1470 O O . THR A 1 176 ? -8.457 -3.553 -5.856 1.00 68.94 176 THR A O 1
ATOM 1473 N N . ARG A 1 177 ? -8.516 -3.873 -8.086 1.00 70.81 177 ARG A N 1
ATOM 1474 C CA . ARG A 1 177 ? -9.638 -2.954 -8.358 1.00 70.81 177 ARG A CA 1
ATOM 1475 C C . ARG A 1 177 ? -10.922 -3.436 -7.680 1.00 70.81 177 ARG A C 1
ATOM 1477 O O . ARG A 1 177 ? -11.523 -2.673 -6.927 1.00 70.81 177 ARG A O 1
ATOM 1484 N N . ALA A 1 178 ? -11.277 -4.712 -7.840 1.00 71.56 178 ALA A N 1
ATOM 1485 C CA . ALA A 1 178 ? -12.452 -5.307 -7.203 1.00 71.56 178 ALA A CA 1
ATOM 1486 C C . ALA A 1 178 ? -12.413 -5.173 -5.670 1.00 71.56 178 ALA A C 1
ATOM 1488 O O . ALA A 1 178 ? -13.388 -4.752 -5.049 1.00 71.56 178 ALA A O 1
ATOM 1489 N N . ARG A 1 179 ? -11.255 -5.433 -5.049 1.00 72.38 179 ARG A N 1
ATOM 1490 C CA . ARG A 1 179 ? -11.069 -5.249 -3.600 1.00 72.38 179 ARG A CA 1
ATOM 1491 C C . ARG A 1 179 ? -11.127 -3.795 -3.159 1.00 72.38 179 ARG A C 1
ATOM 1493 O O . ARG A 1 179 ? -11.671 -3.518 -2.096 1.00 72.38 179 ARG A O 1
ATOM 1500 N N . ARG A 1 180 ? -10.567 -2.863 -3.937 1.00 71.62 180 ARG A N 1
ATOM 1501 C CA . ARG A 1 180 ? -10.695 -1.423 -3.656 1.00 71.62 180 ARG A CA 1
ATOM 1502 C C . ARG A 1 180 ? -12.161 -1.006 -3.650 1.00 71.62 180 ARG A C 1
ATOM 1504 O O . ARG A 1 180 ? -12.564 -0.316 -2.724 1.00 71.62 180 ARG A O 1
ATOM 1511 N N . LYS A 1 181 ? -12.947 -1.488 -4.617 1.00 70.19 181 LYS A N 1
ATOM 1512 C CA . LYS A 1 181 ? -14.392 -1.247 -4.703 1.00 70.19 181 LYS A CA 1
ATOM 1513 C C . LYS A 1 181 ? -15.156 -1.868 -3.531 1.00 70.19 181 LYS A C 1
ATOM 1515 O O . LYS A 1 181 ? -16.011 -1.213 -2.953 1.00 70.19 181 LYS A O 1
ATOM 1520 N N . GLN A 1 182 ? -14.821 -3.096 -3.135 1.00 70.88 182 GLN A N 1
ATOM 1521 C CA . GLN A 1 182 ? -15.453 -3.758 -1.988 1.00 70.88 182 GLN A CA 1
ATOM 1522 C C . GLN A 1 182 ? -15.126 -3.074 -0.651 1.00 70.88 182 GLN A C 1
ATOM 1524 O O . GLN A 1 182 ? -15.992 -2.968 0.209 1.00 70.88 182 GLN A O 1
ATOM 1529 N N . ASN A 1 183 ? -13.892 -2.594 -0.483 1.00 70.56 183 ASN A N 1
ATOM 1530 C CA . ASN A 1 183 ? -13.444 -1.895 0.725 1.00 70.56 183 ASN A CA 1
ATOM 1531 C C . ASN A 1 183 ? -13.772 -0.395 0.708 1.00 70.56 183 ASN A C 1
ATOM 1533 O O . ASN A 1 183 ? -13.367 0.334 1.615 1.00 70.56 183 ASN A O 1
ATOM 1537 N N . PHE A 1 184 ? -14.447 0.094 -0.332 1.00 74.00 184 PHE A N 1
ATOM 1538 C CA . PHE A 1 184 ? -14.805 1.496 -0.433 1.00 74.00 184 PHE A CA 1
ATOM 1539 C C . PHE A 1 184 ? -15.957 1.810 0.523 1.00 74.00 184 PHE A C 1
ATOM 1541 O O . PHE A 1 184 ? -17.085 1.351 0.345 1.00 74.00 184 PHE A O 1
ATOM 1548 N N . VAL A 1 185 ? -15.675 2.636 1.529 1.00 76.75 185 VAL A N 1
ATOM 1549 C CA . VAL A 1 185 ? -16.693 3.144 2.452 1.00 76.75 185 VAL A CA 1
ATOM 1550 C C . VAL A 1 185 ? -17.441 4.286 1.767 1.00 76.75 185 VAL A C 1
ATOM 1552 O O . VAL A 1 185 ? -16.953 5.417 1.668 1.00 76.75 185 VAL A O 1
ATOM 1555 N N . SER A 1 186 ? -18.637 3.980 1.260 1.00 73.44 186 SER A N 1
ATOM 1556 C CA . SER A 1 186 ? -19.448 4.918 0.479 1.00 73.44 186 SER A CA 1
ATOM 1557 C C . SER A 1 186 ? -19.990 6.096 1.287 1.00 73.44 186 SER A C 1
ATOM 1559 O O . SER A 1 186 ? -20.248 7.143 0.689 1.00 73.44 186 SER A O 1
ATOM 1561 N N . GLY A 1 187 ? -20.159 5.915 2.596 1.00 80.50 187 GLY A N 1
ATOM 1562 C CA . GLY A 1 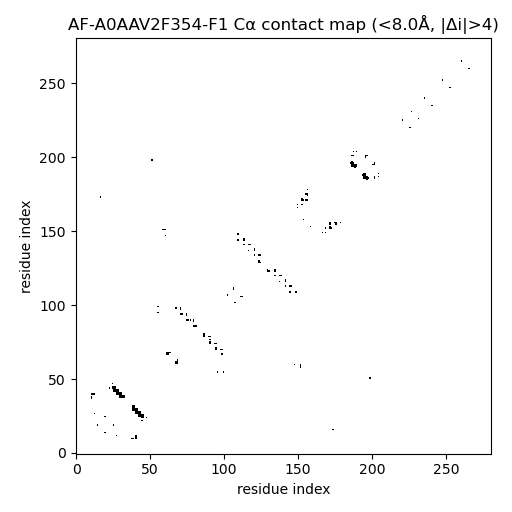187 ? -20.660 6.889 3.559 1.00 80.50 187 GLY A CA 1
ATOM 1563 C C . GLY A 1 187 ? -20.627 6.306 4.972 1.00 80.50 187 GLY A C 1
ATOM 1564 O O . GLY A 1 187 ? -20.587 5.085 5.127 1.00 80.50 187 GLY A O 1
ATOM 1565 N N . LEU A 1 188 ? -20.632 7.172 5.980 1.00 83.81 188 LEU A N 1
ATOM 1566 C CA . LEU A 1 188 ? -20.826 6.812 7.385 1.00 83.81 188 LEU A CA 1
ATOM 1567 C C . LEU A 1 188 ? -22.122 7.448 7.882 1.00 83.81 188 LEU A C 1
ATOM 1569 O O . LEU A 1 188 ? -22.536 8.484 7.366 1.00 83.81 188 LEU A O 1
ATOM 1573 N N . ARG A 1 189 ? -22.772 6.818 8.857 1.00 83.06 189 ARG A N 1
ATOM 1574 C CA . ARG A 1 189 ? -23.971 7.366 9.491 1.00 83.06 189 ARG A CA 1
ATOM 1575 C C . ARG A 1 189 ? -23.555 8.124 10.750 1.00 83.06 189 ARG A C 1
ATOM 1577 O O . ARG A 1 189 ? -22.813 7.559 11.549 1.00 83.06 189 ARG A O 1
ATOM 1584 N N . ASN A 1 190 ? -23.988 9.373 10.894 1.00 83.62 190 ASN A N 1
ATOM 1585 C CA . ASN A 1 190 ? -23.739 10.161 12.102 1.00 83.62 190 ASN A CA 1
ATOM 1586 C C . ASN A 1 190 ? -24.694 9.748 13.241 1.00 83.62 190 ASN A C 1
ATOM 1588 O O . ASN A 1 190 ? -25.606 8.937 13.046 1.00 83.62 190 ASN A O 1
ATOM 1592 N N . GLU A 1 191 ? -24.487 10.314 14.430 1.00 81.56 191 GLU A N 1
ATOM 1593 C CA . GLU A 1 191 ? -25.313 10.059 15.623 1.00 81.56 191 GLU A CA 1
ATOM 1594 C C . GLU A 1 191 ? -26.774 10.496 15.434 1.00 81.56 191 GLU A C 1
ATOM 1596 O O . GLU A 1 191 ? -27.688 9.839 15.928 1.00 81.56 191 GLU A O 1
ATOM 1601 N N . ASN A 1 192 ? -27.005 11.522 14.610 1.00 81.56 192 ASN A N 1
ATOM 1602 C CA . ASN A 1 192 ? -28.338 11.999 14.228 1.00 81.56 192 ASN A CA 1
ATOM 1603 C C . ASN A 1 192 ? -29.040 11.077 13.211 1.00 81.56 192 ASN A C 1
ATOM 1605 O O . ASN A 1 192 ? -30.177 11.321 12.811 1.00 81.56 192 ASN A O 1
ATOM 1609 N N . GLY A 1 193 ? -28.382 10.000 12.774 1.00 81.00 193 GLY A N 1
ATOM 1610 C CA . GLY A 1 193 ? -28.938 9.028 11.844 1.00 81.00 193 GLY A CA 1
ATOM 1611 C C . GLY A 1 193 ? -28.866 9.429 10.367 1.00 81.00 193 GLY A C 1
ATOM 1612 O O . GLY A 1 193 ? -29.443 8.719 9.536 1.00 81.00 193 GLY A O 1
ATOM 1613 N N . GLU A 1 194 ? -28.143 10.489 10.025 1.00 83.50 194 GLU A N 1
ATOM 1614 C CA . GLU A 1 194 ? -27.938 10.997 8.668 1.00 83.50 194 GLU A CA 1
ATOM 1615 C C . GLU A 1 194 ? -26.696 10.382 8.013 1.00 83.50 194 GLU A C 1
ATOM 1617 O O . GLU A 1 194 ? -25.702 10.056 8.667 1.00 83.50 194 GLU A O 1
ATOM 1622 N N . TRP A 1 195 ? -26.742 10.220 6.691 1.00 80.12 195 TRP A N 1
ATOM 1623 C CA . TRP A 1 195 ? -25.629 9.680 5.914 1.00 80.12 195 TRP A CA 1
ATOM 1624 C C . TRP A 1 195 ? -24.676 10.784 5.465 1.00 80.12 195 TRP A C 1
ATOM 1626 O O . TRP A 1 195 ? -25.041 11.643 4.669 1.00 80.12 195 TRP A O 1
ATOM 1636 N N . VAL A 1 196 ? -23.419 10.686 5.888 1.00 81.00 196 VAL A N 1
ATOM 1637 C CA . VAL A 1 196 ? -22.328 11.559 5.454 1.00 81.00 196 VAL A CA 1
ATOM 1638 C C . VAL A 1 196 ? -21.471 10.827 4.429 1.00 81.00 196 VAL A C 1
ATOM 1640 O O . VAL A 1 196 ? -20.852 9.797 4.712 1.00 81.00 196 VAL A O 1
ATOM 1643 N N . THR A 1 197 ? -21.440 11.346 3.202 1.00 78.56 197 THR A N 1
ATOM 1644 C CA . THR A 1 197 ? -20.697 10.745 2.081 1.00 78.56 197 THR A CA 1
ATOM 1645 C C . THR A 1 197 ? -19.356 11.416 1.797 1.00 78.56 197 THR A C 1
ATOM 1647 O O . THR A 1 197 ? -18.508 10.807 1.138 1.00 78.56 197 THR A O 1
ATOM 1650 N N . GLU A 1 198 ? -19.164 12.641 2.288 1.00 78.94 198 GLU A N 1
ATOM 1651 C CA . GLU A 1 198 ? -17.956 13.444 2.088 1.00 78.94 198 GLU A CA 1
ATOM 1652 C C . GLU A 1 198 ? -16.762 12.893 2.871 1.00 78.94 198 GLU A C 1
ATOM 1654 O O . GLU A 1 198 ? -16.901 12.429 4.001 1.00 78.94 198 GLU A O 1
ATOM 1659 N N . ASP A 1 199 ? -15.568 12.943 2.274 1.00 75.56 199 ASP A N 1
ATOM 1660 C CA . ASP A 1 199 ? -14.350 12.389 2.880 1.00 75.56 199 ASP A CA 1
ATOM 1661 C C . ASP A 1 199 ? -13.963 13.102 4.182 1.00 75.56 199 ASP A C 1
ATOM 1663 O O . ASP A 1 199 ? -13.594 12.431 5.145 1.00 75.56 199 ASP A O 1
ATOM 1667 N N . ILE A 1 200 ? -14.105 14.432 4.233 1.00 80.56 200 ILE A N 1
ATOM 1668 C CA . ILE A 1 200 ? -13.837 15.228 5.440 1.00 80.56 200 ILE A CA 1
ATOM 1669 C C . ILE A 1 200 ? -14.833 14.852 6.539 1.00 80.56 200 ILE A C 1
ATOM 1671 O O . ILE A 1 200 ? -14.419 14.470 7.628 1.00 80.56 200 ILE A O 1
ATOM 1675 N N . GLY A 1 201 ? -16.133 14.852 6.229 1.00 81.38 201 GLY A N 1
ATOM 1676 C CA . GLY A 1 201 ? -17.164 14.494 7.202 1.00 81.38 201 GLY A CA 1
ATOM 1677 C C . GLY A 1 201 ? -17.027 13.062 7.734 1.00 81.38 201 GLY A C 1
ATOM 1678 O O . GLY A 1 201 ? -17.179 12.832 8.931 1.00 81.38 201 GLY A O 1
ATOM 1679 N N . LYS A 1 202 ? -16.649 12.092 6.887 1.00 83.94 202 LYS A N 1
ATOM 1680 C CA . LYS A 1 202 ? -16.339 10.721 7.336 1.00 83.94 202 LYS A CA 1
ATOM 1681 C C . LYS A 1 202 ? -15.138 10.678 8.284 1.00 83.94 202 LYS A C 1
ATOM 1683 O O . LYS A 1 202 ? -15.161 9.909 9.242 1.00 83.94 202 LYS A O 1
ATOM 1688 N N . ALA A 1 203 ? -14.090 11.460 8.012 1.00 84.38 203 ALA A N 1
ATOM 1689 C CA . ALA A 1 203 ? -12.909 11.522 8.870 1.00 84.38 203 ALA A CA 1
ATOM 1690 C C . ALA A 1 203 ? -13.240 12.125 10.243 1.00 84.38 203 ALA A C 1
ATOM 1692 O O . ALA A 1 203 ? -12.781 11.591 11.251 1.00 84.38 203 ALA A O 1
ATOM 1693 N N . THR A 1 204 ? -14.071 13.170 10.283 1.00 85.50 204 THR A N 1
ATOM 1694 C CA . THR A 1 204 ? -14.568 13.775 11.528 1.00 85.50 204 THR A CA 1
ATOM 1695 C C . THR A 1 204 ? -15.359 12.763 12.349 1.00 85.50 204 THR A C 1
ATOM 1697 O O . THR A 1 204 ? -14.950 12.464 13.461 1.00 85.50 204 THR A O 1
ATOM 1700 N N . ILE A 1 205 ? -16.372 12.108 11.762 1.00 87.00 205 ILE A N 1
ATOM 1701 C CA . ILE A 1 205 ? -17.166 11.074 12.457 1.00 87.00 205 ILE A CA 1
ATOM 1702 C C . ILE A 1 205 ? -16.273 9.970 13.035 1.00 87.00 205 ILE A C 1
ATOM 1704 O O . ILE A 1 205 ? -16.461 9.546 14.171 1.00 87.00 205 ILE A O 1
ATOM 1708 N N . ALA A 1 206 ? -15.297 9.486 12.260 1.00 85.75 206 ALA A N 1
ATOM 1709 C CA . ALA A 1 206 ? -14.381 8.455 12.736 1.00 85.75 206 ALA A CA 1
ATOM 1710 C C . ALA A 1 206 ? -13.491 8.957 13.885 1.00 85.75 206 ALA A C 1
ATOM 1712 O O . ALA A 1 206 ? -13.271 8.226 14.848 1.00 85.75 206 ALA A O 1
ATOM 1713 N N . THR A 1 207 ? -12.981 10.186 13.784 1.00 86.62 207 THR A N 1
ATOM 1714 C CA . THR A 1 207 ? -12.118 10.788 14.811 1.00 86.62 207 THR A CA 1
ATOM 1715 C C . THR A 1 207 ? -12.897 11.005 16.098 1.00 86.62 207 THR A C 1
ATOM 1717 O O . THR A 1 207 ? -12.448 10.532 17.136 1.00 86.62 207 THR A O 1
ATOM 1720 N N . ASP A 1 208 ? -14.082 11.606 16.020 1.00 86.94 208 ASP A N 1
ATOM 1721 C CA . ASP A 1 208 ? -14.951 11.862 17.168 1.00 86.94 208 ASP A CA 1
ATOM 1722 C C . ASP A 1 208 ? -15.354 10.547 17.839 1.00 86.94 208 ASP A C 1
ATOM 1724 O O . ASP A 1 208 ? -15.238 10.410 19.052 1.00 86.94 208 ASP A O 1
ATOM 1728 N N . PHE A 1 209 ? -15.725 9.530 17.051 1.00 85.81 209 PHE A N 1
ATOM 1729 C CA . PHE A 1 209 ? -16.055 8.207 17.576 1.00 85.81 209 PHE A CA 1
ATOM 1730 C C . PHE A 1 209 ? -14.892 7.587 18.360 1.00 85.81 209 PHE A C 1
ATOM 1732 O O . PHE A 1 209 ? -15.083 7.140 19.489 1.00 85.81 209 PHE A O 1
ATOM 1739 N N . TYR A 1 210 ? -13.683 7.549 17.787 1.00 83.56 210 TYR A N 1
ATOM 1740 C CA . TYR A 1 210 ? -12.529 6.961 18.473 1.00 83.56 210 TYR A CA 1
ATOM 1741 C C . TYR A 1 210 ? -12.024 7.833 19.623 1.00 83.56 210 TYR A C 1
ATOM 1743 O O . TYR A 1 210 ? -11.537 7.295 20.613 1.00 83.56 210 TYR A O 1
ATOM 1751 N N . GLN A 1 211 ? -12.155 9.154 19.533 1.00 86.12 211 GLN A N 1
ATOM 1752 C CA . GLN A 1 211 ? -11.837 10.061 20.628 1.00 86.12 211 GLN A CA 1
ATOM 1753 C C . GLN A 1 211 ? -12.795 9.832 21.794 1.00 86.12 211 GLN A C 1
ATOM 1755 O O . GLN A 1 211 ? -12.330 9.640 22.913 1.00 86.12 211 GLN A O 1
ATOM 1760 N N . ASN A 1 212 ? -14.097 9.739 21.530 1.00 84.12 212 ASN A N 1
ATOM 1761 C CA . ASN A 1 212 ? -15.109 9.391 22.521 1.00 84.12 212 ASN A CA 1
ATOM 1762 C C . ASN A 1 212 ? -14.895 7.983 23.076 1.00 84.12 212 ASN A C 1
ATOM 1764 O O . ASN A 1 212 ? -15.033 7.805 24.271 1.00 84.12 212 ASN A O 1
ATOM 1768 N N . LEU A 1 213 ? -14.490 7.000 22.270 1.00 82.56 213 LEU A N 1
ATOM 1769 C CA . LEU A 1 213 ? -14.181 5.646 22.751 1.00 82.56 213 LEU A CA 1
ATOM 1770 C C . LEU A 1 213 ? -12.932 5.602 23.650 1.00 82.56 213 LEU A C 1
ATOM 1772 O O . LEU A 1 213 ? -12.861 4.809 24.583 1.00 82.56 213 LEU A O 1
ATOM 1776 N N . CYS A 1 214 ? -11.928 6.428 23.354 1.00 76.00 214 CYS A N 1
ATOM 1777 C CA . CYS A 1 214 ? -10.688 6.506 24.130 1.00 76.00 214 CYS A CA 1
ATOM 1778 C C . CYS A 1 214 ? -10.797 7.441 25.346 1.00 76.00 214 CYS A C 1
ATOM 1780 O O . CYS A 1 214 ? -9.968 7.349 26.248 1.00 76.00 214 CYS A O 1
ATOM 1782 N N . THR A 1 215 ? -11.777 8.350 25.349 1.00 73.31 215 THR A N 1
ATOM 1783 C CA . THR A 1 215 ? -12.014 9.357 26.402 1.00 73.31 215 THR A CA 1
ATOM 1784 C C . THR A 1 215 ? -13.237 9.024 27.244 1.00 73.31 215 THR A C 1
ATOM 1786 O O . THR A 1 215 ? -13.371 9.564 28.338 1.00 73.31 215 THR A O 1
ATOM 1789 N N . SER A 1 216 ? -14.119 8.132 26.775 1.00 59.28 216 SER A N 1
ATOM 1790 C CA . SER A 1 216 ? -15.132 7.511 27.613 1.00 59.28 216 SER A CA 1
ATOM 1791 C C . SER A 1 216 ? -14.361 6.870 28.738 1.00 59.28 216 SER A C 1
ATOM 1793 O O . SER A 1 216 ? -13.651 5.883 28.521 1.00 59.28 216 SER A O 1
ATOM 1795 N N . GLU A 1 217 ? -14.441 7.509 29.903 1.00 51.81 217 GLU A N 1
ATOM 1796 C CA . GLU A 1 217 ? -13.951 6.960 31.140 1.00 51.81 217 GLU A CA 1
ATOM 1797 C C . GLU A 1 217 ? -14.357 5.499 31.118 1.00 51.81 217 GLU A C 1
ATOM 1799 O O . GLU A 1 217 ? -15.535 5.146 30.994 1.00 51.81 217 GLU A O 1
ATOM 1804 N N . THR A 1 218 ? -13.352 4.640 31.227 1.00 51.50 218 THR A N 1
ATOM 1805 C CA . THR A 1 218 ? -13.479 3.471 32.062 1.00 51.50 218 THR A CA 1
ATOM 1806 C C . THR A 1 218 ? -14.177 3.994 33.314 1.00 51.50 218 THR A C 1
ATOM 1808 O O . THR A 1 218 ? -13.529 4.472 34.242 1.00 51.50 218 THR A O 1
ATOM 1811 N N . GLN A 1 219 ? -15.515 3.940 33.355 1.00 50.88 219 GLN A N 1
ATOM 1812 C CA . GLN A 1 219 ? -16.155 3.588 34.592 1.00 50.88 219 GLN A CA 1
ATOM 1813 C C . GLN A 1 219 ? -15.379 2.339 34.940 1.00 50.88 219 GLN A C 1
ATOM 1815 O O . GLN A 1 219 ? -15.546 1.275 34.337 1.00 50.88 219 GLN A O 1
ATOM 1820 N N . VAL A 1 220 ? -14.454 2.508 35.872 1.00 50.50 220 VAL A N 1
ATOM 1821 C CA . VAL A 1 220 ? -14.005 1.455 36.739 1.00 50.50 220 VAL A CA 1
ATOM 1822 C C . VAL A 1 220 ? -15.274 1.097 37.515 1.00 50.50 220 VAL A C 1
ATOM 1824 O O . VAL A 1 220 ? -15.385 1.325 38.707 1.00 50.50 220 VAL A O 1
ATOM 1827 N N . LEU A 1 221 ? -16.302 0.586 36.810 1.00 49.62 221 LEU A N 1
ATOM 1828 C CA . LEU A 1 221 ? -17.188 -0.416 37.341 1.00 49.62 221 LEU A CA 1
ATOM 1829 C C . LEU A 1 221 ? -16.185 -1.350 37.955 1.00 49.62 221 LEU A C 1
ATOM 1831 O O . LEU A 1 221 ? -15.324 -1.822 37.210 1.00 49.62 221 LEU A O 1
ATOM 1835 N N . ASN A 1 222 ? -16.213 -1.446 39.277 1.00 53.22 222 ASN A N 1
ATOM 1836 C CA . ASN A 1 222 ? -15.348 -2.282 40.076 1.00 53.22 222 ASN A CA 1
ATOM 1837 C C . ASN A 1 222 ? -15.343 -3.675 39.444 1.00 53.22 222 ASN A C 1
ATOM 1839 O O . ASN A 1 222 ? -16.158 -4.531 39.766 1.00 53.22 222 ASN A O 1
ATOM 1843 N N . MET A 1 223 ? -14.499 -3.870 38.433 1.00 52.97 223 MET A N 1
ATOM 1844 C CA . MET A 1 223 ? -14.514 -5.055 37.590 1.00 52.97 223 MET A CA 1
ATOM 1845 C C . MET A 1 223 ? -13.988 -6.183 38.455 1.00 52.97 223 MET A C 1
ATOM 1847 O O . MET A 1 223 ? -14.472 -7.294 38.366 1.00 52.97 223 MET A O 1
ATOM 1851 N N . THR A 1 224 ? -13.081 -5.846 39.370 1.00 59.34 224 THR A N 1
ATOM 1852 C CA . THR A 1 224 ? -12.666 -6.643 40.515 1.00 59.34 224 THR A CA 1
ATOM 1853 C C . THR A 1 224 ? -13.838 -7.069 41.403 1.00 59.34 224 THR A C 1
ATOM 1855 O O . THR A 1 224 ? -13.932 -8.254 41.694 1.00 59.34 224 THR A O 1
ATOM 1858 N N . GLU A 1 225 ? -14.763 -6.179 41.782 1.00 58.16 225 GLU A N 1
ATOM 1859 C CA . GLU A 1 225 ? -15.938 -6.552 42.597 1.00 58.16 225 GLU A CA 1
ATOM 1860 C C . GLU A 1 225 ? -16.959 -7.371 41.795 1.00 58.16 225 GLU A C 1
ATOM 1862 O O . GLU A 1 225 ? -17.404 -8.412 42.263 1.00 58.16 225 GLU A O 1
ATOM 1867 N N . ARG A 1 226 ? -17.261 -6.998 40.544 1.00 56.31 226 ARG A N 1
ATOM 1868 C CA . ARG A 1 226 ? -18.187 -7.755 39.681 1.00 56.31 226 ARG A CA 1
ATOM 1869 C C . ARG A 1 226 ? -17.645 -9.129 39.280 1.00 56.31 226 ARG A C 1
ATOM 1871 O O . ARG A 1 226 ? -18.421 -10.067 39.135 1.00 56.31 226 ARG A O 1
ATOM 1878 N N . VAL A 1 227 ? -16.334 -9.263 39.081 1.00 59.84 227 VAL A N 1
ATOM 1879 C CA . VAL A 1 227 ? -15.657 -10.549 38.823 1.00 59.84 227 VAL A CA 1
ATOM 1880 C C . VAL A 1 227 ? -15.514 -11.368 40.108 1.00 59.84 227 VAL A C 1
ATOM 1882 O O . VAL A 1 227 ? -15.422 -12.584 40.019 1.00 59.84 227 VAL A O 1
ATOM 1885 N N . ALA A 1 228 ? -15.533 -10.743 41.290 1.00 60.38 228 ALA A N 1
ATOM 1886 C CA . ALA A 1 228 ? -15.616 -11.453 42.566 1.00 60.38 228 ALA A CA 1
ATOM 1887 C C . ALA A 1 228 ? -17.046 -11.950 42.868 1.00 60.38 228 ALA A C 1
ATOM 1889 O O . ALA A 1 228 ? -17.210 -13.042 43.408 1.00 60.38 228 ALA A O 1
ATOM 1890 N N . GLU A 1 229 ? -18.078 -11.188 42.487 1.00 58.00 229 GLU A N 1
ATOM 1891 C CA . GLU A 1 229 ? -19.494 -11.575 42.611 1.00 58.00 229 GLU A CA 1
ATOM 1892 C C . GLU A 1 229 ? -19.901 -12.666 41.611 1.00 58.00 229 GLU A C 1
ATOM 1894 O O . GLU A 1 229 ? -20.651 -13.587 41.940 1.00 58.00 229 GLU A O 1
ATOM 1899 N N . LEU A 1 230 ? -19.391 -12.596 40.380 1.00 60.09 230 LEU A N 1
ATOM 1900 C CA . LEU A 1 230 ? -19.492 -13.682 39.415 1.00 60.09 230 LEU A CA 1
ATOM 1901 C C . LEU A 1 230 ? -18.510 -14.760 39.867 1.00 60.09 230 LEU A C 1
ATOM 1903 O O . LEU A 1 230 ? -17.320 -14.595 39.666 1.00 60.09 230 LEU A O 1
ATOM 1907 N N . SER A 1 231 ? -18.973 -15.851 40.476 1.00 59.88 231 SER A N 1
ATOM 1908 C CA . SER A 1 231 ? -18.139 -16.970 40.953 1.00 59.88 231 SER A CA 1
ATOM 1909 C C . SER A 1 231 ? -17.409 -17.707 39.810 1.00 59.88 231 SER A C 1
ATOM 1911 O O . SER A 1 231 ? -17.661 -18.876 39.518 1.00 59.88 231 SER A O 1
ATOM 1913 N N . ILE A 1 232 ? -16.516 -17.015 39.107 1.00 70.50 232 ILE A N 1
ATOM 1914 C CA . ILE A 1 232 ? -15.729 -17.522 37.997 1.00 70.50 232 ILE A CA 1
ATOM 1915 C C . ILE A 1 232 ? -14.635 -18.374 38.625 1.00 70.50 232 ILE A C 1
ATOM 1917 O O . ILE A 1 232 ? -13.721 -17.868 39.273 1.00 70.50 232 ILE A O 1
ATOM 1921 N N . ALA A 1 233 ? -14.741 -19.690 38.448 1.00 68.44 233 ALA A N 1
ATOM 1922 C CA . ALA A 1 233 ? -13.707 -20.615 38.885 1.00 68.44 233 ALA A CA 1
ATOM 1923 C C . ALA A 1 233 ? -12.351 -20.180 38.309 1.00 68.44 233 ALA A C 1
ATOM 1925 O O . ALA A 1 233 ? -12.210 -20.042 37.089 1.00 68.44 233 ALA A O 1
ATOM 1926 N N . SER A 1 234 ? -11.360 -19.966 39.181 1.00 65.81 234 SER A N 1
ATOM 1927 C CA . SER A 1 234 ? -10.006 -19.625 38.751 1.00 65.81 234 SER A CA 1
ATOM 1928 C C . SER A 1 234 ? -9.452 -20.753 37.882 1.00 65.81 234 SER A C 1
ATOM 1930 O O . SER A 1 234 ? -9.248 -21.875 38.343 1.00 65.81 234 SER A O 1
ATOM 1932 N N . ARG A 1 235 ? -9.252 -20.464 36.594 1.00 73.00 235 ARG A N 1
ATOM 1933 C CA . ARG A 1 235 ? -8.656 -21.392 35.618 1.00 73.00 235 ARG A CA 1
ATOM 1934 C C . ARG A 1 235 ? -7.164 -21.154 35.408 1.00 73.00 235 ARG A C 1
ATOM 1936 O O . ARG A 1 235 ? -6.519 -21.933 34.714 1.00 73.00 235 ARG A O 1
ATOM 1943 N N . VAL A 1 236 ? -6.629 -20.072 35.970 1.00 76.31 236 VAL A N 1
ATOM 1944 C CA . VAL A 1 236 ? -5.215 -19.719 35.868 1.00 76.31 236 VAL A CA 1
ATOM 1945 C C . VAL A 1 236 ? -4.531 -20.252 37.117 1.00 76.31 236 VAL A C 1
ATOM 1947 O O . VAL A 1 236 ? -4.809 -19.805 38.227 1.00 76.31 236 VAL A O 1
ATOM 1950 N N . THR A 1 237 ? -3.666 -21.247 36.938 1.00 84.88 237 THR A N 1
ATOM 1951 C CA . THR A 1 237 ? -2.846 -21.759 38.041 1.00 84.88 237 THR A CA 1
ATOM 1952 C C . THR A 1 237 ? -1.815 -20.715 38.456 1.00 84.88 237 THR A C 1
ATOM 1954 O O . THR A 1 237 ? -1.425 -19.857 37.664 1.00 84.88 237 THR A O 1
ATOM 1957 N N . GLU A 1 238 ? -1.325 -20.801 39.687 1.00 80.44 238 GLU A N 1
ATOM 1958 C CA . GLU A 1 238 ? -0.315 -19.875 40.207 1.00 80.44 238 GLU A CA 1
ATOM 1959 C C . GLU A 1 238 ? 0.976 -19.894 39.370 1.00 80.44 238 GLU A C 1
ATOM 1961 O O . GLU A 1 238 ? 1.560 -18.847 39.102 1.00 80.44 238 GLU A O 1
ATOM 1966 N N . ALA A 1 239 ? 1.340 -21.060 38.822 1.00 81.94 239 ALA A N 1
ATOM 1967 C CA . ALA A 1 239 ? 2.438 -21.204 37.867 1.00 81.94 239 ALA A CA 1
ATOM 1968 C C . ALA A 1 239 ? 2.179 -20.474 36.533 1.00 81.94 239 ALA A C 1
ATOM 1970 O O . ALA A 1 239 ? 3.082 -19.842 35.987 1.00 81.94 239 ALA A O 1
ATOM 1971 N N . MET A 1 240 ? 0.948 -20.522 36.008 1.00 80.56 240 MET A N 1
ATOM 1972 C CA . MET A 1 240 ? 0.572 -19.758 34.811 1.00 80.56 240 MET A CA 1
ATOM 1973 C C . MET A 1 240 ? 0.578 -18.257 35.091 1.00 80.56 240 MET A C 1
ATOM 1975 O O . MET A 1 240 ? 1.040 -17.493 34.252 1.00 80.56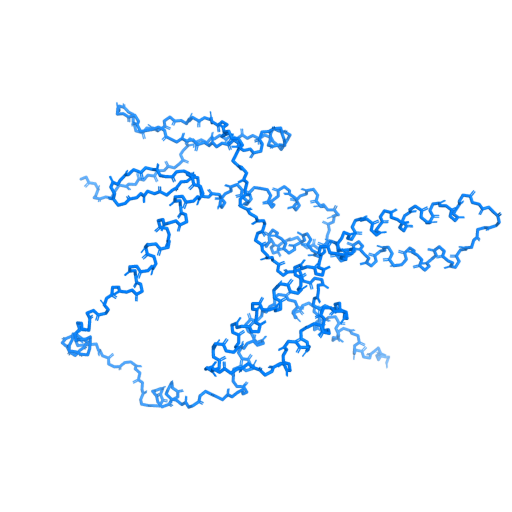 240 MET A O 1
ATOM 1979 N N . ASN A 1 241 ? 0.101 -17.836 36.264 1.00 83.62 241 ASN A N 1
ATOM 1980 C CA . ASN A 1 241 ? 0.100 -16.430 36.648 1.00 83.62 241 ASN A CA 1
ATOM 1981 C C . ASN A 1 241 ? 1.534 -15.896 36.763 1.00 83.62 241 ASN A C 1
ATOM 1983 O O . ASN A 1 241 ? 1.857 -14.896 36.133 1.00 83.62 241 ASN A O 1
ATOM 1987 N N . ALA A 1 242 ? 2.417 -16.634 37.445 1.00 82.69 242 ALA A N 1
ATOM 1988 C CA . ALA A 1 242 ? 3.838 -16.307 37.539 1.00 82.69 242 ALA A CA 1
ATOM 1989 C C . ALA A 1 242 ? 4.508 -16.196 36.159 1.00 82.69 242 ALA A C 1
ATOM 1991 O O . ALA A 1 242 ? 5.341 -15.319 35.952 1.00 82.69 242 ALA A O 1
ATOM 1992 N N . SER A 1 243 ? 4.117 -17.042 35.197 1.00 80.81 243 SER A N 1
ATOM 1993 C CA . SER A 1 243 ? 4.595 -16.952 33.813 1.00 80.81 243 SER A CA 1
ATOM 1994 C C . SER A 1 243 ? 4.019 -15.759 33.041 1.00 80.81 243 SER A C 1
ATOM 1996 O O . SER A 1 243 ? 4.715 -15.220 32.188 1.00 80.81 243 SER A O 1
ATOM 1998 N N . LEU A 1 244 ? 2.765 -15.365 33.284 1.00 77.88 244 LEU A N 1
ATOM 1999 C CA . LEU A 1 244 ? 2.093 -14.258 32.587 1.00 77.88 244 LEU A CA 1
ATOM 2000 C C . LEU A 1 244 ? 2.510 -12.882 33.122 1.00 77.88 244 LEU A C 1
ATOM 2002 O O . LEU A 1 244 ? 2.450 -11.900 32.386 1.00 77.88 244 LEU A O 1
ATOM 2006 N N . THR A 1 245 ? 2.927 -12.811 34.387 1.00 83.62 245 THR A N 1
ATOM 2007 C CA . THR A 1 245 ? 3.443 -11.592 35.026 1.00 83.62 245 THR A CA 1
ATOM 2008 C C . THR A 1 245 ? 4.969 -11.506 35.013 1.00 83.62 245 THR A C 1
ATOM 2010 O O . THR A 1 245 ? 5.523 -10.552 35.558 1.00 83.62 245 THR A O 1
ATOM 2013 N N . ALA A 1 246 ? 5.657 -12.503 34.450 1.00 81.88 246 ALA A N 1
ATOM 2014 C CA . ALA A 1 246 ? 7.107 -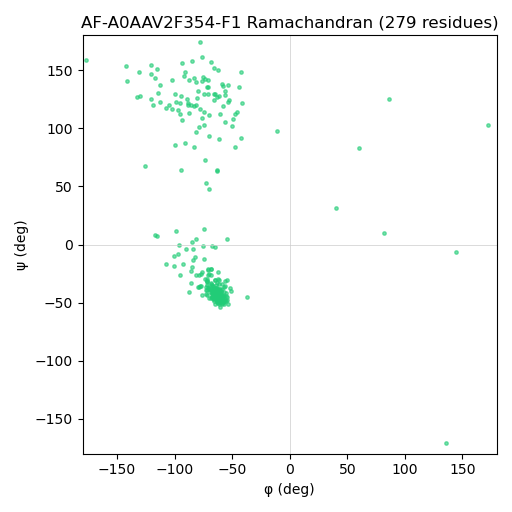12.487 34.315 1.00 81.88 246 ALA A CA 1
ATOM 2015 C C . ALA A 1 246 ? 7.566 -11.314 33.433 1.00 81.88 246 ALA A C 1
ATOM 2017 O O . ALA A 1 246 ? 6.856 -10.868 32.530 1.00 81.88 246 ALA A O 1
ATOM 2018 N N . GLU A 1 247 ? 8.773 -10.811 33.694 1.00 81.50 247 GLU A N 1
ATOM 2019 C CA . GLU A 1 247 ? 9.355 -9.730 32.905 1.00 81.50 247 GLU A CA 1
ATOM 2020 C C . GLU A 1 247 ? 9.565 -10.178 31.451 1.00 81.50 247 GLU A C 1
ATOM 2022 O O . GLU A 1 247 ? 10.196 -11.203 31.180 1.00 81.50 247 GLU A O 1
ATOM 2027 N N . VAL A 1 248 ? 9.037 -9.397 30.506 1.00 81.19 248 VAL A N 1
ATOM 2028 C CA . VAL A 1 248 ? 9.147 -9.703 29.078 1.00 81.19 248 VAL A CA 1
ATOM 2029 C C . VAL A 1 248 ? 10.591 -9.501 28.627 1.00 81.19 248 VAL A C 1
ATOM 2031 O O . VAL A 1 248 ? 11.089 -8.377 28.532 1.00 81.19 248 VAL A O 1
ATOM 2034 N N . LEU A 1 249 ? 11.261 -10.600 28.293 1.00 87.12 249 LEU A N 1
ATOM 2035 C CA . LEU A 1 249 ? 12.654 -10.572 27.863 1.00 87.12 249 LEU A CA 1
ATOM 2036 C C . LEU A 1 249 ? 12.785 -10.006 26.436 1.00 87.12 249 LEU A C 1
ATOM 2038 O O . LEU A 1 249 ? 12.013 -10.372 25.543 1.00 87.12 249 LEU A O 1
ATOM 2042 N N . PRO A 1 250 ? 13.830 -9.212 26.130 1.00 81.50 250 PRO A N 1
ATOM 2043 C CA . PRO A 1 250 ? 14.081 -8.731 24.767 1.00 81.50 250 PRO A CA 1
ATOM 2044 C C . PRO A 1 250 ? 14.216 -9.859 23.730 1.00 81.50 250 PRO A C 1
ATOM 2046 O O . PRO A 1 250 ? 13.853 -9.700 22.562 1.00 81.50 250 PRO A O 1
ATOM 2049 N N . SER A 1 251 ? 14.728 -11.019 24.152 1.00 82.62 251 SER A N 1
ATOM 2050 C CA . SER A 1 251 ? 14.842 -12.220 23.320 1.00 82.62 251 SER A CA 1
ATOM 2051 C C . SER A 1 251 ? 13.481 -12.829 22.980 1.00 82.62 251 SER A C 1
ATOM 2053 O O . SER A 1 251 ? 13.308 -13.335 21.870 1.00 82.62 251 SER A O 1
ATOM 2055 N N . GLU A 1 252 ? 12.510 -12.741 23.888 1.00 82.88 252 GLU A N 1
ATOM 2056 C CA . GLU A 1 252 ? 11.130 -13.165 23.670 1.00 82.88 252 GLU A CA 1
ATOM 2057 C C . GLU A 1 252 ? 10.425 -12.225 22.695 1.00 82.88 252 GLU A C 1
ATOM 2059 O O . GLU A 1 252 ? 9.861 -12.692 21.707 1.00 82.88 252 GLU A O 1
ATOM 2064 N N . VAL A 1 253 ? 10.563 -10.905 22.878 1.00 81.25 253 VAL A N 1
ATOM 2065 C CA . VAL A 1 253 ? 10.046 -9.911 21.921 1.00 81.25 253 VAL A CA 1
ATOM 2066 C C . VAL A 1 253 ? 10.615 -10.170 20.531 1.00 81.25 253 VAL A C 1
ATOM 2068 O O . VAL A 1 253 ? 9.867 -10.247 19.558 1.00 81.25 253 VAL A O 1
ATOM 2071 N N . ARG A 1 254 ? 11.935 -10.367 20.422 1.00 80.50 254 ARG A N 1
ATOM 2072 C CA . ARG A 1 254 ? 12.583 -10.689 19.147 1.00 80.50 254 ARG A CA 1
ATOM 2073 C C . ARG A 1 254 ? 12.039 -11.993 18.568 1.00 80.50 254 ARG A C 1
ATOM 2075 O O . ARG A 1 254 ? 11.665 -12.025 17.402 1.00 80.50 254 ARG A O 1
ATOM 2082 N N . ARG A 1 255 ? 11.962 -13.069 19.350 1.00 82.62 255 ARG A N 1
ATOM 2083 C CA . ARG A 1 255 ? 11.443 -14.353 18.862 1.00 82.62 255 ARG A CA 1
ATOM 2084 C C . ARG A 1 255 ? 10.019 -14.200 18.337 1.00 82.62 255 ARG A C 1
ATOM 2086 O O . ARG A 1 255 ? 9.754 -14.614 17.217 1.00 82.62 255 ARG A O 1
ATOM 2093 N N . THR A 1 256 ? 9.142 -13.554 19.095 1.00 81.62 256 THR A N 1
ATOM 2094 C CA . THR A 1 256 ? 7.734 -13.364 18.739 1.00 81.62 256 THR A CA 1
ATOM 2095 C C . THR A 1 256 ? 7.578 -12.465 17.518 1.00 81.62 256 THR A C 1
ATOM 2097 O O . THR A 1 256 ? 6.883 -12.837 16.581 1.00 81.62 256 THR A O 1
ATOM 2100 N N . VAL A 1 257 ? 8.272 -11.325 17.450 1.00 78.25 257 VAL A N 1
ATOM 2101 C CA . VAL A 1 257 ? 8.208 -10.410 16.295 1.00 78.25 257 VAL A CA 1
ATOM 2102 C C . VAL A 1 257 ? 8.647 -11.091 15.000 1.00 78.25 257 VAL A C 1
ATOM 2104 O O . VAL A 1 257 ? 8.007 -10.909 13.965 1.00 78.25 257 VAL A O 1
ATOM 2107 N N . PHE A 1 258 ? 9.696 -11.910 15.049 1.00 74.69 258 PHE A N 1
ATOM 2108 C CA . PHE A 1 258 ? 10.186 -12.628 13.874 1.00 74.69 258 PHE A CA 1
ATOM 2109 C C . PHE A 1 258 ? 9.376 -13.905 13.576 1.00 74.69 258 PHE A C 1
ATOM 2111 O O . PHE A 1 258 ? 9.260 -14.286 12.413 1.00 74.69 258 PHE A O 1
ATOM 2118 N N . ALA A 1 259 ? 8.749 -14.521 14.585 1.00 78.00 259 ALA A N 1
ATOM 2119 C CA . ALA A 1 259 ? 7.829 -15.652 14.426 1.00 78.00 259 ALA A CA 1
ATOM 2120 C C . ALA A 1 259 ? 6.434 -15.237 13.928 1.00 78.00 259 ALA A C 1
ATOM 2122 O O . ALA A 1 259 ? 5.765 -16.024 13.265 1.00 78.00 259 ALA A O 1
ATOM 2123 N N . MET A 1 260 ? 6.007 -13.991 14.177 1.00 68.19 260 MET A N 1
ATOM 2124 C CA . MET A 1 260 ? 4.740 -13.430 13.681 1.00 68.19 260 MET A CA 1
ATOM 2125 C C . MET A 1 260 ? 4.680 -13.307 12.149 1.00 68.19 260 MET A C 1
ATOM 2127 O O . MET A 1 260 ? 3.643 -12.924 11.611 1.00 68.19 260 MET A O 1
ATOM 2131 N N . GLY A 1 261 ? 5.759 -13.662 11.443 1.00 51.34 261 GLY A N 1
ATOM 2132 C CA . GLY A 1 261 ? 5.744 -13.926 10.013 1.00 51.34 261 GLY A CA 1
ATOM 2133 C C . GLY A 1 261 ? 5.297 -12.719 9.198 1.00 51.34 261 GLY A C 1
ATOM 2134 O O . GLY A 1 261 ? 4.162 -12.649 8.720 1.00 51.34 261 GLY A O 1
ATOM 2135 N N . SER A 1 262 ? 6.217 -11.794 8.916 1.00 48.66 262 SER A N 1
ATOM 2136 C CA . SER A 1 262 ? 6.068 -11.061 7.664 1.00 48.66 262 SER A CA 1
ATOM 2137 C C . SER A 1 262 ? 6.237 -12.091 6.541 1.00 48.66 262 SER A C 1
ATOM 2139 O O . SER A 1 262 ? 7.178 -12.884 6.535 1.00 48.66 262 SER A O 1
ATOM 2141 N N . LYS A 1 263 ? 5.299 -12.116 5.590 1.00 51.03 263 LYS A N 1
ATOM 2142 C CA . LYS A 1 263 ? 5.243 -13.050 4.445 1.00 51.03 263 LYS A CA 1
ATOM 2143 C C . LYS A 1 263 ? 6.512 -13.099 3.563 1.00 51.03 263 LYS A C 1
ATOM 2145 O O . LYS A 1 263 ? 6.492 -13.742 2.528 1.00 51.03 263 LYS A O 1
ATOM 2150 N N . GLN A 1 264 ? 7.583 -12.399 3.928 1.00 48.44 264 GLN A N 1
ATOM 2151 C CA . GLN A 1 264 ? 8.846 -12.312 3.202 1.00 48.44 264 GLN A CA 1
ATOM 2152 C C . GLN A 1 264 ? 9.890 -13.349 3.647 1.00 48.44 264 GLN A C 1
ATOM 2154 O O . GLN A 1 264 ? 10.855 -13.564 2.918 1.00 48.44 264 GLN A O 1
ATOM 2159 N N . HIS A 1 265 ? 9.739 -13.979 4.820 1.00 39.91 265 HIS A N 1
ATOM 2160 C CA . HIS A 1 265 ? 10.798 -14.836 5.373 1.00 39.91 265 HIS A CA 1
ATOM 2161 C C . HIS A 1 265 ? 10.658 -16.333 5.078 1.00 39.91 265 HIS A C 1
ATOM 2163 O O . HIS A 1 265 ? 11.682 -17.012 5.029 1.00 39.91 265 HIS A O 1
ATOM 2169 N N . GLN A 1 266 ? 9.443 -16.841 4.844 1.00 36.59 266 GLN A N 1
ATOM 2170 C CA . GLN A 1 266 ? 9.235 -18.278 4.629 1.00 36.59 266 GLN A CA 1
ATOM 2171 C C . GLN A 1 266 ? 9.843 -18.745 3.294 1.00 36.59 266 GLN A C 1
ATOM 2173 O O . GLN A 1 266 ? 10.630 -19.682 3.278 1.00 36.59 266 GLN A O 1
ATOM 2178 N N . ASP A 1 267 ? 9.611 -18.006 2.202 1.00 39.66 267 ASP A N 1
ATOM 2179 C CA . ASP A 1 267 ? 10.097 -18.398 0.867 1.00 39.66 267 ASP A CA 1
ATOM 2180 C C . ASP A 1 267 ? 11.626 -18.262 0.701 1.00 39.66 267 ASP A C 1
ATOM 2182 O O . ASP A 1 267 ? 12.218 -18.896 -0.169 1.00 39.66 267 ASP A O 1
ATOM 2186 N N . ARG A 1 268 ? 12.292 -17.447 1.536 1.00 36.75 268 ARG A N 1
ATOM 2187 C CA . ARG A 1 268 ? 13.753 -17.228 1.474 1.00 36.75 268 ARG A CA 1
ATOM 2188 C C . ARG A 1 268 ? 14.570 -18.262 2.252 1.00 36.75 268 ARG A C 1
ATOM 2190 O O . ARG A 1 268 ? 15.751 -18.436 1.942 1.00 36.75 268 ARG A O 1
ATOM 2197 N N . MET A 1 269 ? 13.976 -18.929 3.243 1.00 34.41 269 MET A N 1
ATOM 2198 C CA . MET A 1 269 ? 14.641 -20.010 3.984 1.00 34.41 269 MET A CA 1
ATOM 2199 C C . MET A 1 269 ? 14.682 -21.294 3.142 1.00 34.41 269 MET A C 1
ATOM 2201 O O . MET A 1 269 ? 15.756 -21.871 2.979 1.00 34.41 269 MET A O 1
ATOM 2205 N N . ASP A 1 270 ? 13.580 -21.634 2.468 1.00 36.84 270 ASP A N 1
ATOM 2206 C CA . ASP A 1 270 ? 13.488 -22.844 1.636 1.00 36.84 270 ASP A CA 1
ATOM 2207 C C . ASP A 1 270 ? 14.462 -22.815 0.437 1.00 36.84 270 ASP A C 1
ATOM 2209 O O . ASP A 1 270 ? 15.067 -23.827 0.079 1.00 36.84 270 ASP A O 1
ATOM 2213 N N . SER A 1 271 ? 14.710 -21.634 -0.147 1.00 37.50 271 SER A N 1
ATOM 2214 C CA . SER A 1 271 ? 15.693 -21.473 -1.233 1.00 37.50 271 SER A CA 1
ATOM 2215 C C . SER A 1 271 ? 17.155 -21.604 -0.777 1.00 37.50 271 SER A C 1
ATOM 2217 O O . SER A 1 271 ? 18.023 -21.982 -1.567 1.00 37.50 271 SER A O 1
ATOM 2219 N N . ARG A 1 272 ? 17.451 -21.317 0.498 1.00 38.50 272 ARG A N 1
ATOM 2220 C CA . ARG A 1 272 ? 18.811 -21.426 1.053 1.00 38.50 272 ARG A CA 1
ATOM 2221 C C . ARG A 1 272 ? 19.123 -22.839 1.537 1.00 38.50 272 ARG A C 1
ATOM 2223 O O . ARG A 1 272 ? 20.252 -23.283 1.359 1.00 38.50 272 ARG A O 1
ATOM 2230 N N . GLU A 1 273 ? 18.135 -23.573 2.041 1.00 36.75 273 GLU A N 1
ATOM 2231 C CA . GLU A 1 273 ? 18.313 -24.977 2.435 1.00 36.75 273 GLU A CA 1
ATOM 2232 C C . GLU A 1 273 ? 18.416 -25.929 1.231 1.00 36.75 273 GLU A C 1
ATOM 2234 O O . GLU A 1 273 ? 19.157 -26.910 1.283 1.00 36.75 273 GLU A O 1
ATOM 2239 N N . SER A 1 274 ? 17.780 -25.608 0.095 1.00 37.78 274 SER A N 1
ATOM 2240 C CA . SER A 1 274 ? 17.950 -26.379 -1.151 1.00 37.78 274 SER A CA 1
ATOM 2241 C C . SER A 1 274 ? 19.348 -26.251 -1.772 1.00 37.78 274 SER A C 1
ATOM 2243 O O . SER A 1 274 ? 19.738 -27.114 -2.555 1.00 37.78 274 SER A O 1
ATOM 2245 N N . SER A 1 275 ? 20.098 -25.196 -1.442 1.00 38.16 275 SER A N 1
ATOM 2246 C CA . SER A 1 275 ? 21.434 -24.926 -2.000 1.00 38.16 275 SER A CA 1
ATOM 2247 C C . SER A 1 275 ? 22.570 -25.564 -1.187 1.00 38.16 275 SER A C 1
ATOM 2249 O O . SER A 1 275 ? 23.733 -25.453 -1.563 1.00 38.16 275 SER A O 1
ATOM 2251 N N . LEU A 1 276 ? 22.245 -26.211 -0.060 1.00 39.41 276 LEU A N 1
ATOM 2252 C CA . LEU A 1 276 ? 23.209 -26.772 0.894 1.00 39.41 276 LEU A CA 1
ATOM 2253 C C . LEU A 1 276 ? 23.145 -28.301 1.007 1.00 39.41 276 LEU A C 1
ATOM 2255 O O . LEU A 1 276 ? 23.830 -28.873 1.852 1.00 39.41 276 LEU A O 1
ATOM 2259 N N . LYS A 1 277 ? 22.369 -28.989 0.159 1.00 35.34 277 LYS A N 1
ATOM 2260 C CA . LYS A 1 277 ? 22.470 -30.450 0.065 1.00 35.34 277 LYS A CA 1
ATOM 2261 C C . LYS A 1 277 ? 23.702 -30.812 -0.770 1.00 35.34 277 LYS A C 1
ATOM 2263 O O . LYS A 1 277 ? 23.722 -30.483 -1.956 1.00 35.34 277 LYS A O 1
ATOM 2268 N N . PRO A 1 278 ? 24.715 -31.489 -0.202 1.00 33.69 278 PRO A N 1
ATOM 2269 C CA . PRO A 1 278 ? 25.792 -32.038 -1.004 1.00 33.69 278 PRO A CA 1
ATOM 2270 C C . PRO A 1 278 ? 25.204 -33.133 -1.899 1.00 33.69 278 PRO A C 1
ATOM 2272 O O . PRO A 1 278 ? 24.573 -34.074 -1.418 1.00 33.69 278 PRO A O 1
ATOM 2275 N N . THR A 1 279 ? 25.401 -33.007 -3.208 1.00 42.88 279 THR A N 1
ATOM 2276 C CA . THR A 1 279 ? 25.346 -34.134 -4.143 1.00 42.88 279 THR A CA 1
ATOM 2277 C C . THR A 1 279 ? 26.433 -35.125 -3.740 1.00 42.88 279 THR A C 1
ATOM 2279 O O . THR A 1 279 ? 27.586 -34.986 -4.141 1.00 42.88 279 THR A O 1
ATOM 2282 N N . GLY A 1 280 ? 26.072 -36.076 -2.881 1.00 34.09 280 GLY A N 1
ATOM 2283 C CA . GLY A 1 280 ? 26.858 -37.274 -2.620 1.00 34.09 280 GLY A CA 1
ATOM 2284 C C . GLY A 1 280 ? 26.555 -38.315 -3.692 1.00 34.09 280 GLY A C 1
ATOM 2285 O O . GLY A 1 280 ? 25.399 -38.713 -3.847 1.00 34.09 280 GLY A O 1
ATOM 2286 N N . ILE A 1 281 ? 27.593 -38.697 -4.434 1.00 39.62 281 ILE A N 1
ATOM 2287 C CA . ILE A 1 281 ? 27.763 -40.065 -4.940 1.00 39.62 281 ILE A CA 1
ATOM 2288 C C . ILE A 1 281 ? 28.254 -40.902 -3.759 1.00 39.62 281 ILE A C 1
ATOM 2290 O O . ILE A 1 281 ? 29.102 -40.369 -3.005 1.00 39.62 281 ILE A O 1
#

Mean predicted aligned error: 16.65 Å

pLDDT: mean 73.07, std 15.2, range [33.69, 93.31]

Sequence (281 aa):
MGAACIRQRLDRALCSQSWVDLFPDTLVKHFTDQGSDHRALLLSEKPYVRHSRPLFRFDARWADNPEAKAMVTYVCHENISGTPMFQLWEKLKKLRHMLYDWSRAGTTNSLRSIHTQQAKIDRIKSIAPIDWDEVRILDSELSRQWEAEEVYWQQKPRVRWLKKGDQNTSYFHTVTRARRKQNFVSGLRNENGEWVTEDIGKATIATDFYQNLCTSETQVLNMTERVAELSIASRVTEAMNASLTAEVLPSEVRRTVFAMGSKQHQDRMDSRESSLKPTGI

Organism: NCBI:txid586398

Secondary structure (DSSP, 8-state):
--SS------------HHHHHH-TTEEEEEP--SS-SS--EEEEEPP-----SPPP---GGGGT-HHHHHHHHHHHT----S-HHHHHHHHHHHHHHHHHHHHHHTT--HHHHHHHHHHHHHHHHHSSSP-HHHHHHHHHHHHHHHHHHHHHHHHTTT-S---S----HHHHHHHHHHHHHHT----EE-TTSPEE-SHHHHHHHHHHHHHHHHHS------HHHHHHHTT----S-HHHHHHHSS---HHHHHHHHHHT--TTSHHHHHHHHTTS-----

Radius of gyration: 27.58 Å; Cα contacts (8 Å, |Δi|>4): 125; chains: 1; bounding box: 73×55×79 Å

=== Feature glossary ===
Feature key, reading from the visual/contextual features back to the raw sequence:

Rendered structure images. Six rendered views show the 3D structure from the faces of a cube — i.e. along ±x, ±y, ±z. Rendering representation is drawn randomly per protein from cartoon (secondary-structure ribbons), sticks (backbone bonds), or molecular surface; coloring is either N→C rainbow (blue at the N-terminus through red at the C-terminus) or one color per chain.

Contact-map, Ramachandran, and PAE plots. The contact map is a binary N×N matrix image: pixel (i, j) is dark where Cα_i and Cα_j are within 8 Å and |i−j|>4. Because the |i−j|>4 filter removes local helical contacts, off-diagonal stripes parallel to the main diagonal indicate parallel β-sheets; stripes perpendicular to it indicate antiparallel β-sheets. The Ramachandran plot scatters every residue's (φ, ψ) pair against the sterically allowed regions. The PAE heatmap renders the predicted-aligned-error matrix.

InterPro / GO / CATH / organism. Database cross-references. InterPro integrates a dozen domain/family signature databases into unified entries with residue-range hits. GO terms attach function/process/location labels with evidence codes. CATH codes position the fold in a four-level structural taxonomy. Organism is the NCBI-taxonomy species name.

Nearest PDB structures. The Foldseek neighbor list gives the closest experimentally determined structures in the PDB, ranked by structural alignment. TM-score near 1 means near-identical fold; near 0.3 means only rough topology match. This is how one finds what a novel AlphaFold prediction most resembles in the solved-structure universe.

Predicted aligned error. PAE(i, j) answers: if I align the predicted and true structures on residue i, how far off (in Å) do I expect residue j to be? A block-diagonal PAE matrix with low values on the blocks and high values off-diagonal is the signature of a multi-domain protein with confidently predicted domains but uncertain inter-domain orientation.

Solvent-accessible surface area. Accessible surface area quantifies burial. A residue with SASA near zero is packed into the hydrophobic core; one with SASA >100 Å² sits on the surface. Computed here via the Shrake–Rupley numerical algorithm with a 1.4 Å probe.

B-factor. B-factor (Debye–Waller factor) reflects atomic displacement in the crystal lattice. It is an experimental observable (units Å²), not a prediction; low values mean the atom is pinned down, high values mean it moves or is heterogeneous across the crystal.

pLDDT. For AlphaFold models, the B-factor field carries pLDDT — the model's own estimate of local accuracy on a 0–100 scale. Regions with pLDDT<50 should be treated as essentially unmodeled; they often correspond to intrinsically disordered segments.

Backbone torsions (φ/ψ). φ (phi) and ψ (psi) are the two rotatable backbone dihedrals per residue: φ is the C(i-1)–N–Cα–C torsion, ψ is the N–Cα–C–N(i+1) torsion, both in degrees on (−180°, 180°]. α-helical residues cluster near (−60°, −45°); β-strand residues near (−120°, +130°). A Ramachandran plot is simply a scatter of (φ, ψ) for every residue.

Radius of gyration, Cα contacts, bounding box. Radius of gyration (Rg) is the root-mean-square distance of Cα atoms from their centroid — a single number for overall size and compactness. A globular domain of N residues has Rg ≈ 2.2·N^0.38 Å; an extended or disordered chain has a much larger Rg. The Cα contact count is the number of residue pairs whose Cα atoms are within 8 Å and are more than four positions apart in sequence — a standard proxy for tertiary packing density. The bounding box is the smallest axis-aligned box enclosing all Cα atoms.

Secondary structure (3-state, P-SEA). Three-state secondary structure (P-SEA) collapses the eight DSSP classes into helix (a), strand (b), and coil (c). P-SEA assigns these from Cα geometry alone — distances and angles — without requiring backbone oxygens, so it works on any Cα trace.

Secondary structure (8-state, DSSP). DSSP 8-state secondary structure assigns each residue one of H (α-helix), G (3₁₀-helix), I (π-helix), E (extended β-strand), B (isolated β-bridge), T (hydrogen-bonded turn), S (bend), or '-' (coil). The assignment is computed from backbone hydrogen-bond geometry via the Kabsch–Sander algorithm.

Foldseek 3Di. A 3Di character summarizes, for each residue, the relative orientation of the Cα frame of its nearest spatial neighbor. Because it encodes fold topology rather than chemistry, 3Di alignments detect remote structural similarity that sequence alignment misses.

mmCIF coordinates. The mmCIF block holds the 3D Cartesian coordinates of each backbone atom (N, Cα, C, O) in ångströms. mmCIF is the PDB's canonical archive format — a tagged-loop text representation of the atomic model.

Sequence. Sequence gives the chain of amino acids in standard one-letter code (A=alanine, C=cysteine, …, Y=tyrosine), read N→C. It is the only feature that is directly encoded by the gene; all structural features are derived from the folded form of this sequence.